Protein AF-A0A4C1SJ20-F1 (afdb_monomer_lite)

Sequence (262 aa):
MTSTSHIHCRLCAELKPSEKLLDLVNDANKCIDILEKLSYLNAIYVDLTDDTIPKTICFVCCEQLEKAYDFLYKVQKAQTVLKNIFNKEDLKSDSSCDERDSRISPEPENITSEKSTPLNVKNLNNDSNIGFSQLDIKNEPKEENEIVPNSETLNLPSKNVSQNLDVHEILNASIFENSIEGDSENIVWYGKELTNDKNLWKDYTWLCSHCKMEFGDLYVLRSHTKEVHKKCCAFACADCFVKQDSFKDFIDHVRKHRKILR

Organism: Eumeta variegata (NCBI:txid151549)

pLDDT: mean 73.44, std 24.6, range [33.59, 98.62]

InterPro domains:
  IPR012934 Zinc finger, AD-type [PF07776] (8-81)
  IPR012934 Zinc finger, AD-type [PS51915] (7-85)
  IPR012934 Zinc finger, AD-type [SM00868] (8-85)
  IPR013087 Zinc finger C2H2-type [PS00028] (208-229)
  IPR013087 Zinc finger C2H2-type [SM00355] (206-229)
  IPR013087 Zinc finger C2H2-type [SM00355] (235-257)

Structure (mmCIF, N/CA/C/O backbone):
data_AF-A0A4C1SJ20-F1
#
_entry.id   AF-A0A4C1SJ20-F1
#
loop_
_atom_site.group_PDB
_atom_site.id
_atom_site.type_symbol
_atom_site.label_atom_id
_atom_site.label_alt_id
_atom_site.label_comp_id
_atom_site.label_asym_id
_atom_site.label_entity_id
_atom_site.label_seq_id
_atom_site.pdbx_PDB_ins_code
_atom_site.Cartn_x
_atom_site.Cartn_y
_atom_site.Cartn_z
_atom_site.occupancy
_atom_site.B_iso_or_equiv
_atom_site.auth_seq_id
_atom_site.auth_comp_id
_atom_site.auth_asym_id
_atom_site.auth_atom_id
_atom_site.pdbx_PDB_model_num
ATOM 1 N N . MET A 1 1 ? -20.422 -17.743 34.824 1.00 45.19 1 MET A N 1
ATOM 2 C CA . MET A 1 1 ? -20.767 -17.272 33.468 1.00 45.19 1 MET A CA 1
ATOM 3 C C . MET A 1 1 ? -19.688 -16.292 33.053 1.00 45.19 1 MET A C 1
ATOM 5 O O . MET A 1 1 ? -19.655 -15.190 33.578 1.00 45.19 1 MET A O 1
ATOM 9 N N . THR A 1 2 ? -18.727 -16.731 32.246 1.00 54.69 2 THR A N 1
ATOM 10 C CA . THR A 1 2 ? -17.674 -15.863 31.711 1.00 54.69 2 THR A CA 1
ATOM 11 C C . THR A 1 2 ? -18.246 -15.127 30.507 1.00 54.69 2 THR A C 1
ATOM 13 O O . THR A 1 2 ? -18.497 -15.721 29.463 1.00 54.69 2 THR A O 1
ATOM 16 N N . SER A 1 3 ? -18.529 -13.839 30.670 1.00 66.44 3 SER A N 1
ATOM 17 C CA . SER A 1 3 ? -18.960 -12.974 29.575 1.00 66.44 3 SER A CA 1
ATOM 18 C C . SER A 1 3 ? -17.786 -12.801 28.610 1.00 66.44 3 SER A C 1
ATOM 20 O O . SER A 1 3 ? -16.883 -12.010 28.866 1.00 66.44 3 SER A O 1
ATOM 22 N N . THR A 1 4 ? -17.745 -13.574 27.526 1.00 78.94 4 THR A N 1
ATOM 23 C CA . THR A 1 4 ? -16.731 -13.409 26.477 1.00 78.94 4 THR A CA 1
ATOM 24 C C . THR A 1 4 ? -16.940 -12.062 25.795 1.00 78.94 4 THR A C 1
ATOM 26 O O . THR A 1 4 ? -17.938 -11.868 25.094 1.00 78.94 4 THR A O 1
ATOM 29 N N . SER A 1 5 ? -16.014 -11.130 26.015 1.00 90.12 5 SER A N 1
ATOM 30 C CA . SER A 1 5 ? -16.011 -9.839 25.331 1.00 90.12 5 SER A CA 1
ATOM 31 C C . SER A 1 5 ? -15.763 -10.062 23.839 1.00 90.12 5 SER A C 1
ATOM 33 O O . SER A 1 5 ? -14.797 -10.726 23.453 1.00 90.12 5 SER A O 1
ATOM 35 N N . HIS A 1 6 ? -16.668 -9.555 23.006 1.00 93.69 6 HIS A N 1
ATOM 36 C CA . HIS A 1 6 ? -16.540 -9.604 21.555 1.00 93.69 6 HIS A CA 1
ATOM 37 C C . HIS A 1 6 ? -16.101 -8.235 21.049 1.00 93.69 6 HIS A C 1
ATOM 39 O O . HIS A 1 6 ? -16.668 -7.215 21.435 1.00 93.69 6 HIS A O 1
ATOM 45 N N . ILE A 1 7 ? -15.088 -8.223 20.188 1.00 95.75 7 ILE A N 1
ATOM 46 C CA . ILE A 1 7 ? -14.495 -7.013 19.613 1.00 95.75 7 ILE A CA 1
ATOM 47 C C . ILE A 1 7 ? -14.442 -7.194 18.090 1.00 95.75 7 ILE A C 1
ATOM 49 O O . ILE A 1 7 ? -14.393 -8.317 17.583 1.00 95.75 7 ILE A O 1
ATOM 53 N N . HIS A 1 8 ? -14.516 -6.097 17.342 1.00 97.00 8 HIS A N 1
ATOM 54 C CA . HIS A 1 8 ? -14.428 -6.129 15.884 1.00 97.00 8 HIS A CA 1
ATOM 55 C C . HIS A 1 8 ? -12.978 -6.271 15.404 1.00 97.00 8 HIS A C 1
ATOM 57 O O . HIS A 1 8 ? -12.077 -5.583 15.880 1.00 97.00 8 HIS A O 1
ATOM 63 N N . CYS A 1 9 ? -12.762 -7.114 14.396 1.00 97.75 9 CYS A N 1
ATOM 64 C CA . CYS A 1 9 ? -11.506 -7.156 13.652 1.00 97.75 9 CYS A CA 1
ATOM 65 C C . CYS A 1 9 ? -11.368 -5.922 12.745 1.00 97.75 9 CYS A C 1
ATOM 67 O O . CYS A 1 9 ? -12.274 -5.622 11.970 1.00 97.75 9 CYS A O 1
ATOM 69 N N . ARG A 1 10 ? -10.205 -5.263 12.761 1.00 96.56 10 ARG A N 1
ATOM 70 C CA . ARG A 1 10 ? -9.871 -4.119 11.898 1.00 96.56 10 ARG A CA 1
ATOM 71 C C . ARG A 1 10 ? -10.004 -4.435 10.407 1.00 96.56 10 ARG A C 1
ATOM 73 O O . ARG A 1 10 ? -10.449 -3.583 9.651 1.00 96.56 10 ARG A O 1
ATOM 80 N N . LEU A 1 11 ? -9.580 -5.631 9.991 1.00 96.94 11 LEU A N 1
ATOM 81 C CA . LEU A 1 11 ? -9.415 -5.966 8.573 1.00 96.94 11 LEU A CA 1
ATOM 82 C C . LEU A 1 11 ? -10.697 -6.493 7.917 1.00 96.94 11 LEU A C 1
ATOM 84 O O . LEU A 1 11 ? -10.947 -6.179 6.760 1.00 96.94 11 LEU A O 1
ATOM 88 N N . CYS A 1 12 ? -11.513 -7.269 8.638 1.00 97.69 12 CYS A N 1
ATOM 89 C CA . CYS A 1 12 ? -12.756 -7.832 8.092 1.00 97.69 12 CYS A CA 1
ATOM 90 C C . CYS A 1 12 ? -14.040 -7.257 8.703 1.00 97.69 12 CYS A C 1
ATOM 92 O O . CYS A 1 12 ? -15.125 -7.654 8.298 1.00 97.69 12 CYS A O 1
ATOM 94 N N . ALA A 1 13 ? -13.938 -6.366 9.696 1.00 97.25 13 ALA A N 1
ATOM 95 C CA . ALA A 1 13 ? -15.064 -5.790 10.436 1.00 97.25 13 ALA A CA 1
ATOM 96 C C . ALA A 1 13 ? -15.981 -6.803 11.160 1.00 97.25 13 ALA A C 1
ATOM 98 O O . ALA A 1 13 ? -16.989 -6.412 11.745 1.00 97.25 13 ALA A O 1
ATOM 99 N N . GLU A 1 14 ? -15.638 -8.092 11.204 1.00 98.00 14 GLU A N 1
ATOM 100 C CA . GLU A 1 14 ? -16.430 -9.105 11.909 1.00 98.00 14 GLU A CA 1
ATOM 101 C C . GLU A 1 14 ? -16.182 -9.081 13.426 1.00 98.00 14 GLU A C 1
ATOM 103 O O . GLU A 1 14 ? -15.044 -8.921 13.877 1.00 98.00 14 GLU A O 1
ATOM 108 N N . LEU A 1 15 ? -17.242 -9.309 14.213 1.00 97.00 15 LEU A N 1
ATOM 109 C CA . LEU A 1 15 ? -17.145 -9.543 15.658 1.00 97.00 15 LEU A CA 1
ATOM 110 C C . LEU A 1 15 ? -16.484 -10.892 15.934 1.00 97.00 15 LEU A C 1
ATOM 112 O O . LEU A 1 15 ? -16.907 -11.928 15.414 1.00 97.00 15 LEU A O 1
ATOM 116 N N . LYS A 1 16 ? -15.467 -10.889 16.793 1.00 97.12 16 LYS A N 1
ATOM 117 C CA . LYS A 1 16 ? -14.756 -12.091 17.233 1.00 97.12 16 LYS A CA 1
ATOM 118 C C . LYS A 1 16 ? -14.563 -12.058 18.751 1.00 97.12 16 LYS A C 1
ATOM 120 O O . LYS A 1 16 ? -14.483 -10.974 19.3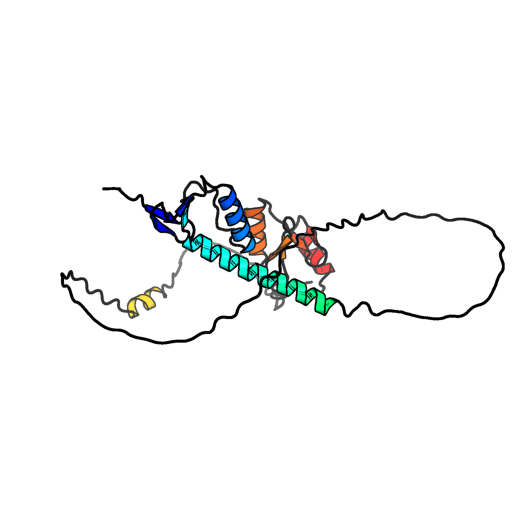30 1.00 97.12 16 LYS A O 1
ATOM 125 N N . PRO A 1 17 ? -14.477 -13.225 19.411 1.00 96.12 17 PRO A N 1
ATOM 126 C CA . PRO A 1 17 ? -14.077 -13.274 20.811 1.00 96.12 17 PRO A CA 1
ATOM 127 C C . PRO A 1 17 ? -12.645 -12.745 20.953 1.00 96.12 17 PRO A C 1
ATOM 129 O O . PRO A 1 17 ? -11.802 -13.026 20.097 1.00 96.12 17 PRO A O 1
ATOM 132 N N . SER A 1 18 ? -12.367 -12.013 22.034 1.00 94.19 18 SER A N 1
ATOM 133 C CA . SER A 1 18 ? -11.052 -11.405 22.301 1.00 94.19 18 SER A CA 1
ATOM 134 C C . SER A 1 18 ? -9.885 -12.396 22.227 1.00 94.19 18 SER A C 1
ATOM 136 O O . SER A 1 18 ? -8.807 -12.034 21.783 1.00 94.19 18 SER A O 1
ATOM 138 N N . GLU A 1 19 ? -10.106 -13.665 22.576 1.00 95.00 19 GLU A N 1
ATOM 139 C CA . GLU A 1 19 ? -9.100 -14.738 22.507 1.00 95.00 19 GLU A CA 1
ATOM 140 C C . GLU A 1 19 ? -8.658 -15.094 21.078 1.00 95.00 19 GLU A C 1
ATOM 142 O O . GLU A 1 19 ? -7.598 -15.680 20.891 1.00 95.00 19 GLU A O 1
ATOM 147 N N . LYS A 1 20 ? -9.471 -14.770 20.062 1.00 96.69 20 LYS A N 1
ATOM 148 C CA . LYS A 1 20 ? -9.169 -15.005 18.636 1.00 96.69 20 LYS A CA 1
ATOM 149 C C . LYS A 1 20 ? -8.682 -13.743 17.920 1.00 96.69 20 LYS A C 1
ATOM 151 O O . LYS A 1 20 ? -8.608 -13.719 16.685 1.00 96.69 20 LYS A O 1
ATOM 156 N N . LEU A 1 21 ? -8.422 -12.687 18.682 1.00 96.50 21 LEU A N 1
ATOM 157 C CA . LEU A 1 21 ? -7.956 -11.401 18.204 1.00 96.50 21 LEU A CA 1
ATOM 158 C C . LEU A 1 21 ? -6.543 -11.158 18.727 1.00 96.50 21 LEU A C 1
ATOM 160 O O . LEU A 1 21 ? -6.238 -11.365 19.896 1.00 96.50 21 LEU A O 1
ATOM 164 N N . LEU A 1 22 ? -5.690 -10.689 17.834 1.00 96.25 22 LEU A N 1
ATOM 165 C CA . LEU A 1 22 ? -4.408 -10.103 18.152 1.00 96.25 22 LEU A CA 1
ATOM 166 C C . LEU A 1 22 ? -4.626 -8.639 18.528 1.00 96.25 22 LEU A C 1
ATOM 168 O O . LEU A 1 22 ? -5.201 -7.879 17.745 1.00 96.25 22 LEU A O 1
ATOM 172 N N . ASP A 1 23 ? -4.155 -8.256 19.708 1.00 95.44 23 ASP A N 1
ATOM 173 C CA . ASP A 1 23 ? -4.154 -6.872 20.169 1.00 95.44 23 ASP A CA 1
ATOM 174 C C . ASP A 1 23 ? -2.849 -6.179 19.762 1.00 95.44 23 ASP A C 1
ATOM 176 O O . ASP A 1 23 ? -1.768 -6.507 20.254 1.00 95.44 23 ASP A O 1
ATOM 180 N N . LEU A 1 24 ? -2.959 -5.209 18.855 1.00 93.81 24 LEU A N 1
ATOM 181 C CA . LEU A 1 24 ? -1.812 -4.493 18.301 1.00 93.81 24 LEU A CA 1
ATOM 182 C C . LEU A 1 24 ? -1.222 -3.461 19.265 1.00 93.81 24 LEU A C 1
ATOM 184 O O . LEU A 1 24 ? -0.100 -3.008 19.051 1.00 93.81 24 LEU A O 1
ATOM 188 N N . VAL A 1 25 ? -1.961 -3.068 20.306 1.00 91.69 25 VAL A N 1
ATOM 189 C CA . VAL A 1 25 ? -1.457 -2.147 21.335 1.00 91.69 25 VAL A CA 1
ATOM 190 C C . VAL A 1 25 ? -0.471 -2.874 22.244 1.00 91.69 25 VAL A C 1
ATOM 192 O O . VAL A 1 25 ? 0.550 -2.310 22.632 1.00 91.69 25 VAL A O 1
ATOM 195 N N . ASN A 1 26 ? -0.767 -4.136 22.552 1.00 93.12 26 ASN A N 1
ATOM 196 C CA . ASN A 1 26 ? 0.052 -4.964 23.430 1.00 93.12 26 ASN A CA 1
ATOM 197 C C . ASN A 1 26 ? 1.237 -5.623 22.703 1.00 93.12 26 ASN A C 1
ATOM 199 O O . ASN A 1 26 ? 2.253 -5.899 23.338 1.00 93.12 26 ASN A O 1
ATOM 203 N N . ASP A 1 27 ? 1.141 -5.840 21.387 1.00 93.31 27 ASP A N 1
ATOM 204 C CA . ASP A 1 27 ? 2.215 -6.420 20.574 1.00 93.31 27 ASP A CA 1
ATOM 205 C C . ASP A 1 27 ? 2.690 -5.454 19.476 1.00 93.31 27 ASP A C 1
ATOM 207 O O . ASP A 1 27 ? 2.313 -5.538 18.303 1.00 93.31 27 ASP A O 1
ATOM 211 N N . ALA A 1 28 ? 3.558 -4.518 19.872 1.00 91.00 28 ALA A N 1
ATOM 212 C CA . ALA A 1 28 ? 4.125 -3.519 18.968 1.00 91.00 28 ALA A CA 1
ATOM 213 C C . ALA A 1 28 ? 4.944 -4.143 17.822 1.00 91.00 28 ALA A C 1
ATOM 215 O O . ALA A 1 28 ? 4.917 -3.632 16.703 1.00 91.00 28 ALA A O 1
ATOM 216 N N . ASN A 1 29 ? 5.633 -5.263 18.069 1.00 93.38 29 ASN A N 1
ATOM 217 C CA . ASN A 1 29 ? 6.426 -5.947 17.044 1.00 93.38 29 ASN A CA 1
ATOM 218 C C . ASN A 1 29 ? 5.520 -6.527 15.957 1.00 93.38 29 ASN A C 1
ATOM 220 O O . ASN A 1 29 ? 5.790 -6.355 14.769 1.00 93.38 29 ASN A O 1
ATOM 224 N N . LYS A 1 30 ? 4.412 -7.165 16.351 1.00 94.38 30 LYS A N 1
ATOM 225 C CA . LYS A 1 30 ? 3.409 -7.635 15.392 1.00 94.38 30 LYS A CA 1
ATOM 226 C C . LYS A 1 30 ? 2.709 -6.496 14.669 1.00 94.38 30 LYS A C 1
ATOM 228 O O . LYS A 1 30 ? 2.407 -6.645 13.490 1.00 94.38 30 LYS A O 1
ATOM 233 N N . CYS A 1 31 ? 2.467 -5.371 15.335 1.00 94.19 31 CYS A N 1
ATOM 234 C CA . CYS A 1 31 ? 1.912 -4.187 14.684 1.00 94.19 31 CYS A CA 1
ATOM 235 C C . CYS A 1 31 ? 2.822 -3.689 13.549 1.00 94.19 31 CYS A C 1
ATOM 237 O O . CYS A 1 31 ? 2.346 -3.485 12.433 1.00 94.19 31 CYS A O 1
ATOM 239 N N . ILE A 1 32 ? 4.132 -3.576 13.801 1.00 92.81 32 ILE A N 1
ATOM 240 C CA . ILE A 1 32 ? 5.121 -3.177 12.787 1.00 92.81 32 ILE A CA 1
ATOM 241 C C . ILE A 1 32 ? 5.164 -4.189 11.633 1.00 92.81 32 ILE A C 1
ATOM 243 O O . ILE A 1 32 ? 5.039 -3.786 10.481 1.00 92.81 32 ILE A O 1
ATOM 247 N N . ASP A 1 33 ? 5.249 -5.489 11.929 1.00 95.69 33 ASP A N 1
ATOM 248 C CA . ASP A 1 33 ? 5.255 -6.566 10.922 1.00 95.69 33 ASP A CA 1
ATOM 249 C C . ASP A 1 33 ? 4.011 -6.519 10.012 1.00 95.69 33 ASP A C 1
ATOM 251 O O . ASP A 1 33 ? 4.098 -6.613 8.787 1.00 95.69 33 ASP A O 1
ATOM 255 N N . ILE A 1 34 ? 2.832 -6.295 10.598 1.00 96.56 34 ILE A N 1
ATOM 256 C CA . ILE A 1 34 ? 1.577 -6.157 9.851 1.00 96.56 34 ILE A CA 1
ATOM 257 C C . ILE A 1 34 ? 1.587 -4.899 8.975 1.00 96.56 34 ILE A C 1
ATOM 259 O O . ILE A 1 34 ? 1.160 -4.967 7.822 1.00 96.56 34 ILE A O 1
ATOM 263 N N . LEU A 1 35 ? 2.083 -3.764 9.478 1.00 94.00 35 LEU A N 1
ATOM 264 C CA . LEU A 1 35 ? 2.192 -2.525 8.700 1.00 94.00 35 LEU A CA 1
ATOM 265 C C . LEU A 1 35 ? 3.156 -2.667 7.519 1.00 94.00 35 LEU A C 1
ATOM 267 O O . LEU A 1 35 ? 2.837 -2.218 6.418 1.00 94.00 35 LEU A O 1
ATOM 271 N N . GLU A 1 36 ? 4.305 -3.312 7.719 1.00 94.38 36 GLU A N 1
ATOM 272 C CA . GLU A 1 36 ? 5.269 -3.586 6.650 1.00 94.38 36 GLU A CA 1
ATOM 273 C C . GLU A 1 36 ? 4.651 -4.466 5.560 1.00 94.38 36 GLU A C 1
ATOM 275 O O . GLU A 1 36 ? 4.754 -4.142 4.374 1.00 94.38 36 GLU A O 1
ATOM 280 N N . LYS A 1 37 ? 3.923 -5.521 5.947 1.00 97.31 37 LYS A N 1
ATOM 281 C CA . LYS A 1 37 ? 3.210 -6.402 5.009 1.00 97.31 37 LYS A CA 1
ATOM 282 C C . LYS A 1 37 ? 2.105 -5.673 4.255 1.00 97.31 37 LYS A C 1
ATOM 284 O O . LYS A 1 37 ? 2.019 -5.799 3.037 1.00 97.31 37 LYS A O 1
ATOM 289 N N . LEU A 1 38 ? 1.285 -4.874 4.939 1.00 96.19 38 LEU A N 1
ATOM 290 C CA . LEU A 1 38 ? 0.246 -4.063 4.297 1.00 96.19 38 LEU A CA 1
ATOM 291 C C . LEU A 1 38 ? 0.849 -3.060 3.306 1.00 96.19 38 LEU A C 1
ATOM 293 O O . LEU A 1 38 ? 0.348 -2.926 2.191 1.00 96.19 38 LEU A O 1
ATOM 297 N N . SER A 1 39 ? 1.953 -2.407 3.675 1.00 93.81 39 SER A N 1
ATOM 298 C CA . SER A 1 39 ? 2.693 -1.498 2.796 1.00 93.81 39 SER A CA 1
ATOM 299 C C . SER A 1 39 ? 3.244 -2.223 1.564 1.00 93.81 39 SER A C 1
ATOM 301 O O . SER A 1 39 ? 3.061 -1.759 0.439 1.00 93.81 39 SER A O 1
ATOM 303 N N . TYR A 1 40 ? 3.829 -3.410 1.750 1.00 93.56 40 TYR A N 1
ATOM 304 C CA . TYR A 1 40 ? 4.332 -4.246 0.657 1.00 93.56 40 TYR A CA 1
ATOM 305 C C . TYR A 1 40 ? 3.223 -4.674 -0.319 1.00 93.56 40 TYR A C 1
ATOM 307 O O . TYR A 1 40 ? 3.438 -4.707 -1.529 1.00 93.56 40 TYR A O 1
ATOM 315 N N . LEU A 1 41 ? 2.016 -4.940 0.190 1.00 95.25 41 LEU A N 1
ATOM 316 C CA . LEU A 1 41 ? 0.822 -5.238 -0.610 1.00 95.25 41 LEU A CA 1
ATOM 317 C C . LEU A 1 41 ? 0.135 -3.985 -1.192 1.00 95.25 41 LEU A C 1
ATOM 319 O O . LEU A 1 41 ? -0.924 -4.102 -1.805 1.00 95.25 41 LEU A O 1
ATOM 323 N N . ASN A 1 42 ? 0.709 -2.791 -1.003 1.00 92.44 42 ASN A N 1
ATOM 324 C CA . ASN A 1 42 ? 0.142 -1.501 -1.405 1.00 92.44 42 ASN A CA 1
ATOM 325 C C . ASN A 1 42 ? -1.239 -1.191 -0.776 1.00 92.44 42 ASN A C 1
ATOM 327 O O . ASN A 1 42 ? -2.045 -0.445 -1.331 1.00 92.44 42 ASN A O 1
ATOM 331 N N . ALA A 1 43 ? -1.517 -1.732 0.412 1.00 93.88 43 ALA A N 1
ATOM 332 C CA . ALA A 1 43 ? -2.739 -1.496 1.183 1.00 93.88 43 ALA A CA 1
ATOM 333 C C . ALA A 1 43 ? -2.619 -0.249 2.086 1.00 93.88 43 ALA A C 1
ATOM 335 O O . ALA A 1 43 ? -2.950 -0.275 3.270 1.00 93.88 43 ALA A O 1
ATOM 336 N N . ILE A 1 44 ? -2.144 0.865 1.520 1.00 85.81 44 ILE A N 1
ATOM 337 C CA . ILE A 1 44 ? -1.805 2.103 2.252 1.00 85.81 44 ILE A CA 1
ATOM 338 C C . ILE A 1 44 ? -3.006 2.835 2.873 1.00 85.81 44 ILE A C 1
ATOM 340 O O . ILE A 1 44 ? -2.824 3.754 3.663 1.00 85.81 44 ILE A O 1
ATOM 344 N N . TYR A 1 45 ? -4.231 2.443 2.521 1.00 88.12 45 TYR A N 1
ATOM 345 C CA . TYR A 1 45 ? -5.461 3.002 3.089 1.00 88.12 45 TYR A CA 1
ATOM 346 C C . TYR A 1 45 ? -5.782 2.446 4.488 1.00 88.12 45 TYR A C 1
ATOM 348 O O . TYR A 1 45 ? -6.692 2.942 5.153 1.00 88.12 45 TYR A O 1
ATOM 356 N N . VAL A 1 46 ? -5.072 1.406 4.940 1.00 91.88 46 VAL A N 1
ATOM 357 C CA . VAL A 1 46 ? -5.248 0.826 6.275 1.00 91.88 46 VAL A CA 1
ATOM 358 C C . VAL A 1 46 ? -4.383 1.585 7.279 1.00 91.88 46 VAL A C 1
ATOM 360 O O . VAL A 1 46 ? -3.208 1.279 7.466 1.00 91.88 46 VAL A O 1
ATOM 363 N N . ASP A 1 47 ? -4.981 2.566 7.952 1.00 88.12 47 ASP A N 1
ATOM 364 C CA . ASP A 1 47 ? -4.334 3.294 9.045 1.00 88.12 47 ASP A CA 1
ATOM 365 C C . ASP A 1 47 ? -4.557 2.575 10.389 1.00 88.12 47 ASP A C 1
ATOM 367 O O . ASP A 1 47 ? -5.694 2.425 10.845 1.00 88.12 47 ASP A O 1
ATOM 371 N N . LEU A 1 48 ? -3.485 2.089 11.023 1.00 88.94 48 LEU A N 1
ATOM 372 C CA . LEU A 1 48 ? -3.537 1.471 12.360 1.00 88.94 48 LEU A CA 1
ATOM 373 C C . LEU A 1 48 ? -3.282 2.477 13.496 1.00 88.94 48 LEU A C 1
ATOM 375 O O . LEU A 1 48 ? -3.349 2.106 14.669 1.00 88.94 48 LEU A O 1
ATOM 379 N N . THR A 1 49 ? -2.990 3.738 13.166 1.00 86.50 49 THR A N 1
ATOM 380 C CA . THR A 1 49 ? -2.791 4.817 14.143 1.00 86.50 49 THR A CA 1
ATOM 381 C C . THR A 1 49 ? -4.098 5.485 14.561 1.00 86.50 49 THR A C 1
ATOM 383 O O . THR A 1 49 ? -4.140 6.107 15.618 1.00 86.50 49 THR A O 1
ATOM 386 N N . 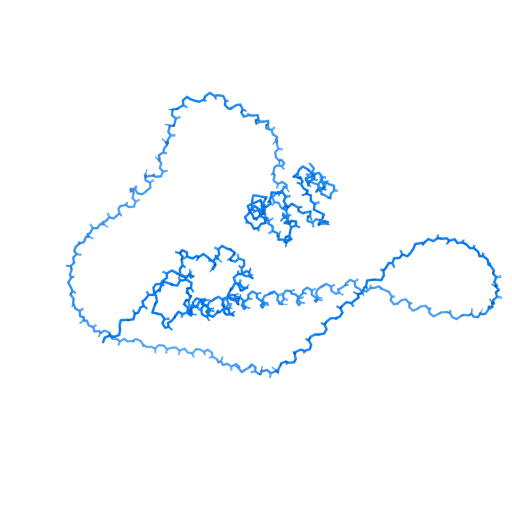ASP A 1 50 ? -5.165 5.302 13.783 1.00 88.38 50 ASP A N 1
ATOM 387 C CA . ASP A 1 50 ? -6.485 5.858 14.067 1.00 88.38 50 ASP A CA 1
ATOM 388 C C . ASP A 1 50 ? -7.110 5.236 15.332 1.00 88.38 50 ASP A C 1
ATOM 390 O O . ASP A 1 50 ? -7.401 4.039 15.394 1.00 88.38 50 ASP A O 1
ATOM 394 N N . ASP A 1 51 ? -7.322 6.075 16.349 1.00 88.94 51 ASP A N 1
ATOM 395 C CA . ASP A 1 51 ? -7.919 5.706 17.636 1.00 88.94 51 ASP A CA 1
ATOM 396 C C . ASP A 1 51 ? -9.449 5.536 17.578 1.00 88.94 51 ASP A C 1
ATOM 398 O O . ASP A 1 51 ? -10.052 5.049 18.536 1.00 88.94 51 ASP A O 1
ATOM 402 N N . THR A 1 52 ? -10.102 5.921 16.475 1.00 92.00 52 THR A N 1
ATOM 403 C CA . THR A 1 52 ? -11.570 5.857 16.332 1.00 92.00 52 THR A CA 1
ATOM 404 C C . THR A 1 52 ? -12.097 4.457 16.012 1.00 92.00 52 THR A C 1
ATOM 406 O O . THR A 1 52 ? -13.304 4.212 16.066 1.00 92.00 52 THR A O 1
ATOM 409 N N . ILE A 1 53 ? -11.203 3.522 15.698 1.00 92.62 53 ILE A N 1
ATOM 410 C CA . ILE A 1 53 ? -11.507 2.192 15.171 1.00 92.62 53 ILE A CA 1
ATOM 411 C C . ILE A 1 53 ? -10.663 1.109 15.857 1.00 92.62 53 ILE A C 1
ATOM 413 O O . ILE A 1 53 ? -9.610 1.399 16.423 1.00 92.62 53 ILE A O 1
ATOM 417 N N . PRO A 1 54 ? -11.118 -0.159 15.856 1.00 94.75 54 PRO A N 1
ATOM 418 C CA . PRO A 1 54 ? -10.507 -1.199 16.679 1.00 94.75 54 PRO A CA 1
ATOM 419 C C . PRO A 1 54 ? -9.044 -1.464 16.320 1.00 94.75 54 PRO A C 1
ATOM 421 O O . PRO A 1 54 ? -8.737 -1.771 15.170 1.00 94.75 54 PRO A O 1
ATOM 424 N N . LYS A 1 55 ? -8.156 -1.483 17.319 1.00 95.44 55 LYS A N 1
ATOM 425 C CA . LYS A 1 55 ? -6.733 -1.851 17.170 1.00 95.44 55 LYS A CA 1
ATOM 426 C C . LYS A 1 55 ? -6.481 -3.354 17.309 1.00 95.44 55 LYS A C 1
ATOM 428 O O . LYS A 1 55 ? -5.447 -3.787 17.808 1.00 95.44 55 LYS A O 1
ATOM 433 N N . THR A 1 56 ? -7.447 -4.158 16.880 1.00 96.62 56 THR A N 1
ATOM 434 C CA . THR A 1 56 ? -7.388 -5.617 16.994 1.00 96.62 56 THR A CA 1
ATOM 435 C C . THR A 1 56 ? -7.599 -6.278 15.643 1.00 96.62 56 THR A C 1
ATOM 437 O O . THR A 1 56 ? -8.445 -5.834 14.866 1.00 96.62 56 THR A O 1
ATOM 440 N N . ILE A 1 57 ? -6.872 -7.356 15.358 1.00 97.62 57 ILE A N 1
ATOM 441 C CA . ILE A 1 57 ? -6.972 -8.110 14.099 1.00 97.62 57 ILE A CA 1
ATOM 442 C C . ILE A 1 57 ? -7.196 -9.584 14.416 1.00 97.62 57 ILE A C 1
ATOM 444 O O . ILE A 1 57 ? -6.530 -10.141 15.277 1.00 97.62 57 ILE A O 1
ATOM 448 N N . CYS A 1 58 ? -8.127 -10.251 13.737 1.00 98.31 58 CYS A N 1
ATOM 449 C CA . CYS A 1 58 ? -8.353 -11.676 13.972 1.00 98.31 58 CYS A CA 1
ATOM 450 C C . CYS A 1 58 ? -7.258 -12.535 13.342 1.00 98.31 58 CYS A C 1
ATOM 452 O O . CYS A 1 58 ? -6.727 -12.201 12.283 1.00 98.31 58 CYS A O 1
ATOM 454 N N . PHE A 1 59 ? -6.962 -13.681 13.961 1.00 97.75 59 PHE A N 1
ATOM 455 C CA . PHE A 1 59 ? -5.893 -14.566 13.483 1.00 97.75 59 PHE A CA 1
ATOM 456 C C . PHE A 1 59 ? -6.097 -15.043 12.043 1.00 97.75 59 PHE A C 1
ATOM 458 O O . PHE A 1 59 ? -5.124 -15.180 11.310 1.00 97.75 59 PHE A O 1
ATOM 465 N N . VAL A 1 60 ? -7.352 -15.198 11.609 1.00 98.38 60 VAL A N 1
ATOM 466 C CA . VAL A 1 60 ? -7.680 -15.533 10.216 1.00 98.38 60 VAL A CA 1
ATOM 467 C C . VAL A 1 60 ? -7.202 -14.436 9.262 1.00 98.38 60 VAL A C 1
ATOM 469 O O . VAL A 1 60 ? -6.566 -14.732 8.259 1.00 98.38 60 VAL A O 1
ATOM 472 N N . CYS A 1 61 ? -7.455 -13.160 9.573 1.00 98.38 61 CYS A N 1
ATOM 473 C CA . CYS A 1 61 ? -6.983 -12.062 8.728 1.00 98.38 61 CYS A CA 1
ATOM 474 C C . CYS A 1 61 ? -5.453 -11.951 8.739 1.00 98.38 61 CYS A C 1
ATOM 476 O O . CYS A 1 61 ? -4.873 -11.691 7.689 1.00 98.38 61 CYS A O 1
ATOM 478 N N . CYS A 1 62 ? -4.799 -12.195 9.881 1.00 97.69 62 CYS A N 1
ATOM 479 C CA . CYS A 1 62 ? -3.335 -12.245 9.949 1.00 97.69 62 CYS A CA 1
ATOM 480 C C . CYS A 1 62 ? -2.760 -13.349 9.048 1.00 97.69 62 CYS A C 1
ATOM 482 O O . CYS A 1 62 ? -1.821 -13.103 8.301 1.00 97.69 62 CYS A O 1
ATOM 484 N N . GLU A 1 63 ? -3.338 -14.550 9.078 1.00 98.31 63 GLU A N 1
ATOM 485 C CA . GLU A 1 63 ? -2.891 -15.672 8.248 1.00 98.31 63 GLU A CA 1
ATOM 486 C C . GLU A 1 63 ? -3.073 -15.387 6.749 1.00 98.31 63 GLU A C 1
ATOM 488 O O . GLU A 1 63 ? -2.197 -15.682 5.937 1.00 98.31 63 GLU A O 1
ATOM 493 N N . GLN A 1 64 ? -4.198 -14.780 6.369 1.00 98.56 64 GLN A N 1
ATOM 494 C CA . GLN A 1 64 ? -4.457 -14.424 4.973 1.00 98.56 64 GLN A CA 1
ATOM 495 C C . GLN A 1 64 ? -3.527 -13.304 4.489 1.00 98.56 64 GLN A C 1
ATOM 497 O O . GLN A 1 64 ? -3.058 -13.359 3.351 1.00 98.56 64 GLN A O 1
ATOM 502 N N . LEU A 1 65 ? -3.215 -12.331 5.352 1.00 98.19 65 LEU A N 1
ATOM 503 C CA . LEU A 1 65 ? -2.217 -11.298 5.075 1.00 98.19 65 LEU A CA 1
ATOM 504 C C . LEU A 1 65 ? -0.832 -11.918 4.840 1.00 98.19 65 LEU A C 1
ATOM 506 O O . LEU A 1 65 ? -0.174 -11.572 3.860 1.00 98.19 65 LEU A O 1
ATOM 510 N N . GLU A 1 66 ? -0.427 -12.871 5.685 1.00 98.25 66 GLU A N 1
ATOM 511 C CA . GLU A 1 66 ? 0.833 -13.605 5.532 1.00 98.25 66 GLU A CA 1
ATOM 512 C C . GLU A 1 66 ? 0.904 -14.310 4.179 1.00 98.25 66 GLU A C 1
ATOM 514 O O . GLU A 1 66 ? 1.853 -14.118 3.427 1.00 98.25 66 GLU A O 1
ATOM 519 N N . LYS A 1 67 ? -0.132 -15.082 3.828 1.00 98.56 67 LYS A N 1
ATOM 520 C CA . LYS A 1 67 ? -0.187 -15.827 2.562 1.00 98.56 67 LYS A CA 1
ATOM 521 C C . LYS A 1 67 ? -0.104 -14.906 1.346 1.00 98.56 67 LYS A C 1
ATOM 523 O O . LYS A 1 67 ? 0.578 -15.240 0.376 1.00 98.56 67 LYS A O 1
ATOM 528 N N . ALA A 1 68 ? -0.789 -13.763 1.388 1.00 98.44 68 ALA A N 1
ATOM 529 C CA . ALA A 1 68 ? -0.747 -12.774 0.316 1.00 98.44 68 ALA A CA 1
ATOM 530 C C . ALA A 1 68 ? 0.657 -12.168 0.160 1.00 98.44 68 ALA A C 1
ATOM 532 O O . ALA A 1 68 ? 1.170 -12.080 -0.959 1.00 98.44 68 ALA A O 1
ATOM 533 N N . TYR A 1 69 ? 1.293 -11.803 1.276 1.00 98.06 69 TYR A N 1
ATOM 534 C CA . TYR A 1 69 ? 2.666 -11.303 1.299 1.00 98.06 69 TYR A CA 1
ATOM 535 C C . TYR A 1 69 ? 3.650 -12.335 0.730 1.00 98.06 69 TYR A C 1
ATOM 537 O O . TYR A 1 69 ? 4.398 -12.036 -0.201 1.00 98.06 69 TYR A O 1
ATOM 545 N N . ASP A 1 70 ? 3.585 -13.573 1.220 1.00 98.31 70 ASP A N 1
ATOM 546 C CA . ASP A 1 70 ? 4.444 -14.683 0.808 1.00 98.31 70 ASP A CA 1
ATOM 547 C C . ASP A 1 70 ? 4.376 -14.950 -0.696 1.00 98.31 70 ASP A C 1
ATOM 549 O O . ASP A 1 70 ? 5.392 -15.209 -1.350 1.00 98.31 70 ASP A O 1
ATOM 553 N N . PHE A 1 71 ? 3.164 -14.903 -1.251 1.00 98.62 71 PHE A N 1
ATOM 554 C CA . PHE A 1 71 ? 2.939 -15.076 -2.677 1.00 98.62 71 PHE A CA 1
ATOM 555 C C . PHE A 1 71 ? 3.647 -13.984 -3.485 1.00 98.62 71 PHE A C 1
ATOM 557 O O . PHE A 1 71 ? 4.460 -14.306 -4.357 1.00 98.62 71 PHE A O 1
ATOM 564 N N . LEU A 1 72 ? 3.394 -12.706 -3.180 1.00 97.38 72 LEU A N 1
ATOM 565 C CA . LEU A 1 72 ? 4.018 -11.598 -3.909 1.00 97.38 72 LEU A CA 1
ATOM 566 C C . LEU A 1 72 ? 5.540 -11.582 -3.740 1.00 97.38 72 LEU A C 1
ATOM 568 O O . LEU A 1 72 ? 6.252 -11.376 -4.723 1.00 97.38 72 LEU A O 1
ATOM 572 N N . TYR A 1 73 ? 6.048 -11.893 -2.547 1.00 96.31 73 TYR A N 1
ATOM 573 C CA . TYR A 1 73 ? 7.482 -12.011 -2.293 1.00 96.31 73 TYR A CA 1
ATOM 574 C C . TYR A 1 73 ? 8.139 -13.084 -3.173 1.00 96.31 73 TYR A C 1
ATOM 576 O O . TYR A 1 73 ? 9.164 -12.838 -3.820 1.00 96.31 73 TYR A O 1
ATOM 584 N N . LYS A 1 74 ? 7.529 -14.273 -3.269 1.00 98.19 74 LYS A N 1
ATOM 585 C CA . LYS A 1 74 ? 8.012 -15.363 -4.135 1.00 98.19 74 LYS A CA 1
ATOM 586 C C . LYS A 1 74 ? 7.976 -14.967 -5.612 1.00 98.19 74 LYS A C 1
ATOM 588 O O . LYS A 1 74 ? 8.944 -15.236 -6.325 1.00 98.19 74 LYS A O 1
ATOM 593 N N . VAL A 1 75 ? 6.917 -14.288 -6.061 1.00 98.25 75 VAL A N 1
ATOM 594 C CA . VAL A 1 75 ? 6.817 -13.756 -7.431 1.00 98.25 75 VAL A CA 1
ATOM 595 C C . VAL A 1 75 ? 7.928 -12.740 -7.699 1.00 98.25 75 VAL A C 1
ATOM 597 O O . VAL A 1 75 ? 8.641 -12.874 -8.692 1.00 98.25 75 VAL A O 1
ATOM 600 N N . GLN A 1 76 ? 8.145 -11.771 -6.806 1.00 96.06 76 GLN A N 1
ATOM 601 C CA . GLN A 1 76 ? 9.208 -10.773 -6.944 1.00 96.06 76 GLN A CA 1
ATOM 602 C C . GLN A 1 76 ? 10.588 -11.435 -7.037 1.00 96.06 76 GLN A C 1
ATOM 604 O O . GLN A 1 76 ? 11.376 -11.112 -7.928 1.00 96.06 76 GLN A O 1
ATOM 609 N N . LYS A 1 77 ? 10.873 -12.404 -6.160 1.00 97.12 77 LYS A N 1
ATOM 610 C CA . LYS A 1 77 ? 12.126 -13.167 -6.176 1.00 97.12 77 LYS A CA 1
ATOM 611 C C . LYS A 1 77 ? 12.312 -13.915 -7.498 1.00 97.12 77 LYS A C 1
ATOM 613 O O . LYS A 1 77 ? 13.396 -13.849 -8.076 1.00 97.12 77 LYS A O 1
ATOM 618 N N . ALA A 1 78 ? 11.268 -14.574 -8.001 1.00 98.06 78 ALA A N 1
ATOM 619 C CA . ALA A 1 78 ? 11.308 -15.258 -9.291 1.00 98.06 78 ALA A CA 1
ATOM 620 C C . ALA A 1 78 ? 11.598 -14.282 -10.443 1.00 98.06 78 ALA A C 1
ATOM 622 O O . ALA A 1 78 ? 12.459 -14.558 -11.273 1.00 98.06 78 ALA A O 1
ATOM 623 N N . GLN A 1 79 ? 10.962 -13.107 -10.457 1.00 97.50 79 GLN A N 1
ATOM 624 C CA . GLN A 1 79 ? 11.214 -12.076 -11.468 1.00 97.50 79 GLN A CA 1
ATOM 625 C C . GLN A 1 79 ? 12.657 -11.558 -11.430 1.00 97.50 79 GLN A C 1
ATOM 627 O O . GLN A 1 79 ? 13.266 -11.373 -12.481 1.00 97.50 79 GLN A O 1
ATOM 632 N N . THR A 1 80 ? 13.240 -11.368 -10.245 1.00 95.44 80 THR A N 1
ATOM 633 C CA . THR A 1 80 ? 14.657 -10.995 -10.105 1.00 95.44 80 THR A CA 1
ATOM 634 C C . THR A 1 80 ? 15.582 -12.067 -10.681 1.00 95.44 80 THR A C 1
ATOM 636 O O . THR A 1 80 ? 16.522 -11.745 -11.405 1.00 95.44 80 THR A O 1
ATOM 639 N N . VAL A 1 81 ? 15.303 -13.345 -10.409 1.00 96.75 81 VAL A N 1
ATOM 640 C CA . VAL A 1 81 ? 16.075 -14.465 -10.971 1.00 96.75 81 VAL A CA 1
ATOM 641 C C . VAL A 1 81 ? 15.967 -14.490 -12.496 1.00 96.75 81 VAL A C 1
ATOM 643 O O . VAL A 1 81 ? 16.991 -14.565 -13.169 1.00 96.75 81 VAL A O 1
ATOM 646 N N . LEU A 1 82 ? 14.757 -14.359 -13.046 1.00 96.00 82 LEU A N 1
ATOM 647 C CA . LEU A 1 82 ? 14.536 -14.334 -14.493 1.00 96.00 82 LEU A CA 1
ATOM 648 C C . LEU A 1 82 ? 15.273 -13.162 -15.153 1.00 96.00 82 LEU A C 1
ATOM 650 O O . LEU A 1 82 ? 16.017 -13.377 -16.105 1.00 96.00 82 LEU A O 1
ATOM 654 N N . LYS A 1 83 ? 15.167 -11.944 -14.605 1.00 94.75 83 LYS A N 1
ATOM 655 C CA . LYS A 1 83 ? 15.913 -10.772 -15.100 1.00 94.75 83 LYS A CA 1
ATOM 656 C C . LYS A 1 83 ? 17.418 -11.034 -15.155 1.00 94.75 83 LYS A C 1
ATOM 658 O O . LYS A 1 83 ? 18.059 -10.693 -16.140 1.00 94.75 83 LYS A O 1
ATOM 663 N N . ASN A 1 84 ? 17.982 -11.682 -14.139 1.00 93.56 84 ASN A N 1
ATOM 664 C CA . ASN A 1 84 ? 19.414 -11.988 -14.100 1.00 93.56 84 ASN A CA 1
ATOM 665 C C . ASN A 1 84 ? 19.844 -13.052 -15.120 1.00 93.56 84 ASN A C 1
ATOM 667 O O . ASN A 1 84 ? 20.996 -13.037 -15.554 1.00 93.56 84 ASN A O 1
ATOM 671 N N . ILE A 1 85 ? 18.953 -13.981 -15.474 1.00 95.00 85 ILE A N 1
ATOM 672 C CA . ILE A 1 85 ? 19.214 -15.003 -16.493 1.00 95.00 85 ILE A CA 1
ATOM 673 C C . ILE A 1 85 ? 19.204 -14.364 -17.883 1.00 95.00 85 ILE A C 1
ATOM 675 O O . ILE A 1 85 ? 20.146 -14.560 -18.644 1.00 95.00 85 ILE A O 1
ATOM 679 N N . PHE A 1 86 ? 18.182 -13.563 -18.190 1.00 92.94 86 PHE A N 1
ATOM 680 C CA . PHE A 1 86 ? 17.974 -13.029 -19.539 1.00 92.94 86 PHE A CA 1
ATOM 681 C C . PHE A 1 86 ? 18.734 -11.724 -19.832 1.00 92.94 86 PHE A C 1
ATOM 683 O O . PHE A 1 86 ? 19.000 -11.438 -20.991 1.00 92.94 86 PHE A O 1
ATOM 690 N N . ASN A 1 87 ? 19.168 -10.960 -18.823 1.00 88.31 87 ASN A N 1
ATOM 691 C CA . ASN A 1 87 ? 19.966 -9.740 -19.038 1.00 88.31 87 ASN A CA 1
ATOM 692 C C . ASN A 1 87 ? 21.481 -10.001 -19.187 1.00 88.31 87 ASN A C 1
ATOM 694 O O . ASN A 1 87 ? 22.255 -9.054 -19.298 1.00 88.31 87 ASN A O 1
ATOM 698 N N . LYS A 1 88 ? 21.941 -11.260 -19.143 1.00 68.69 88 LYS A N 1
ATOM 699 C CA . LYS A 1 88 ? 23.375 -11.607 -19.229 1.00 68.69 88 LYS A CA 1
ATOM 700 C C . LYS A 1 88 ? 23.906 -11.794 -20.656 1.00 68.69 88 LYS A C 1
ATOM 702 O O . LYS A 1 88 ? 25.089 -12.096 -20.806 1.00 68.69 88 LYS A O 1
ATOM 707 N N . GLU A 1 89 ? 23.085 -11.610 -21.687 1.00 61.38 89 GLU A N 1
ATOM 708 C CA . GLU A 1 89 ? 23.490 -11.888 -23.074 1.00 61.38 89 GLU A CA 1
ATOM 709 C C . GLU A 1 89 ? 24.320 -10.775 -23.752 1.00 61.38 89 GLU A C 1
ATOM 711 O O . GLU A 1 89 ? 24.924 -11.039 -24.787 1.00 61.38 89 GLU A O 1
ATOM 716 N N . ASP A 1 90 ? 24.497 -9.599 -23.134 1.00 58.03 90 ASP A N 1
ATOM 717 C CA . ASP A 1 90 ? 25.166 -8.449 -23.782 1.00 58.03 90 ASP A CA 1
ATOM 718 C C . ASP A 1 90 ? 26.646 -8.210 -23.398 1.00 58.03 90 ASP A C 1
ATOM 720 O O . ASP A 1 90 ? 27.237 -7.212 -23.804 1.00 58.03 90 ASP A O 1
ATOM 724 N N . LEU A 1 91 ? 27.301 -9.109 -22.650 1.00 61.25 91 LEU A N 1
ATOM 725 C CA . LEU A 1 91 ? 28.734 -8.976 -22.299 1.00 61.25 91 LEU A CA 1
ATOM 726 C C . LEU A 1 91 ? 29.627 -10.025 -22.980 1.00 61.25 91 LEU A C 1
ATOM 728 O O . LEU A 1 91 ? 30.517 -10.613 -22.363 1.00 61.25 91 LEU A O 1
ATOM 732 N N . LYS A 1 92 ? 29.414 -10.237 -24.282 1.00 63.72 92 LYS A N 1
ATOM 733 C CA . LYS A 1 92 ? 30.419 -10.823 -25.181 1.00 63.72 92 LYS A CA 1
ATOM 734 C C . LYS A 1 92 ? 30.971 -9.749 -26.127 1.00 63.72 92 LYS A C 1
ATOM 736 O O . LYS A 1 92 ? 30.519 -9.628 -27.257 1.00 63.72 92 LYS A O 1
ATOM 741 N N . SER A 1 93 ? 31.971 -9.011 -25.660 1.00 56.34 93 SER A N 1
ATOM 742 C CA . SER A 1 93 ? 33.005 -8.354 -26.477 1.00 56.34 93 SER A CA 1
ATOM 743 C C . SER A 1 93 ? 34.212 -8.101 -25.563 1.00 56.34 93 SER A C 1
ATOM 745 O O . SER A 1 93 ? 34.042 -7.731 -24.407 1.00 56.34 93 SER A O 1
ATOM 747 N N . ASP A 1 94 ? 35.472 -8.339 -25.896 1.00 48.22 94 ASP A N 1
ATOM 748 C CA . ASP A 1 94 ? 36.117 -9.042 -26.992 1.00 48.22 94 ASP A CA 1
ATOM 749 C C . ASP A 1 94 ? 37.365 -9.680 -26.369 1.00 48.22 94 ASP A C 1
ATOM 751 O O . ASP A 1 94 ? 38.245 -8.985 -25.859 1.00 48.22 94 ASP A O 1
ATOM 755 N N . SER A 1 95 ? 37.459 -11.010 -26.392 1.00 59.88 95 SER A N 1
ATOM 756 C CA . SER A 1 95 ? 38.736 -11.694 -26.181 1.00 59.88 95 SER A CA 1
ATOM 757 C C . SER A 1 95 ? 39.495 -11.649 -27.506 1.00 59.88 95 SER A C 1
ATOM 759 O O . SER A 1 95 ? 39.496 -12.603 -28.277 1.00 59.88 95 SER A O 1
ATOM 761 N N . SER A 1 96 ? 40.084 -10.490 -27.800 1.00 61.84 96 SER A N 1
ATOM 762 C CA . SER A 1 96 ? 41.048 -10.328 -28.887 1.00 61.84 96 SER A CA 1
ATOM 763 C C . SER A 1 96 ? 42.425 -10.753 -28.383 1.00 61.84 96 SER A C 1
ATOM 765 O O . SER A 1 96 ? 43.185 -9.952 -27.839 1.00 61.84 96 SER A O 1
ATOM 767 N N . CYS A 1 97 ? 42.727 -12.038 -28.537 1.00 57.41 97 CYS A N 1
ATOM 768 C CA . CYS A 1 97 ? 44.068 -12.593 -28.430 1.00 57.41 97 CYS A CA 1
ATOM 769 C C . CYS A 1 97 ? 44.864 -12.276 -29.707 1.00 57.41 97 CYS A C 1
ATOM 771 O O . CYS A 1 97 ? 44.902 -13.082 -30.631 1.00 57.41 97 CYS A O 1
ATOM 773 N N . ASP A 1 98 ? 45.509 -11.111 -29.755 1.00 58.81 98 ASP A N 1
ATOM 774 C CA . ASP A 1 98 ? 46.605 -10.875 -30.698 1.00 58.81 98 ASP A CA 1
ATOM 775 C C . ASP A 1 98 ? 47.932 -10.944 -29.933 1.00 58.81 98 ASP A C 1
ATOM 777 O O . ASP A 1 98 ? 48.420 -9.967 -29.364 1.00 58.81 98 ASP A O 1
ATOM 781 N N . GLU A 1 99 ? 48.518 -12.141 -29.912 1.00 67.44 99 GLU A N 1
ATOM 782 C CA . GLU A 1 99 ? 49.938 -12.320 -29.636 1.00 67.44 99 GLU A CA 1
ATOM 783 C C . GLU A 1 99 ? 50.745 -11.818 -30.837 1.00 67.44 99 GLU A C 1
ATOM 785 O O . GLU A 1 99 ? 50.753 -12.468 -31.880 1.00 67.44 99 GLU A O 1
ATOM 790 N N . ARG A 1 100 ? 51.482 -10.709 -30.692 1.00 60.91 100 ARG A N 1
ATOM 791 C CA . ARG A 1 100 ? 52.704 -10.466 -31.477 1.00 60.91 100 ARG A CA 1
ATOM 792 C C . ARG A 1 100 ? 53.778 -9.758 -30.646 1.00 60.91 100 ARG A C 1
ATOM 794 O O . ARG A 1 100 ? 53.667 -8.593 -30.283 1.00 60.91 100 ARG A O 1
ATOM 801 N N . ASP A 1 101 ? 54.821 -10.534 -30.387 1.00 53.38 101 ASP A N 1
ATOM 802 C CA . ASP A 1 101 ? 56.138 -10.206 -29.844 1.00 53.38 101 ASP A CA 1
ATOM 803 C C . ASP A 1 101 ? 56.931 -9.265 -30.778 1.00 53.38 101 ASP A C 1
ATOM 805 O O . ASP A 1 101 ? 56.963 -9.513 -31.986 1.00 53.38 101 ASP A O 1
ATOM 809 N N . SER A 1 102 ? 57.584 -8.218 -30.238 1.00 52.59 102 SER A N 1
ATOM 810 C CA . SER A 1 102 ? 58.978 -7.819 -30.563 1.00 52.59 102 SER A CA 1
ATOM 811 C C . SER A 1 102 ? 59.436 -6.487 -29.916 1.00 52.59 102 SER A C 1
ATOM 813 O O . SER A 1 102 ? 59.091 -5.403 -30.367 1.00 52.59 102 SER A O 1
ATOM 815 N N . ARG A 1 103 ? 60.309 -6.625 -28.905 1.00 53.69 103 ARG A N 1
ATOM 816 C CA . ARG A 1 103 ? 61.617 -5.948 -28.663 1.00 53.69 103 ARG A CA 1
ATOM 817 C C . ARG A 1 103 ? 61.787 -4.399 -28.663 1.00 53.69 103 ARG A C 1
ATOM 819 O O . ARG A 1 103 ? 61.820 -3.766 -29.706 1.00 53.69 103 ARG A O 1
ATOM 826 N N . ILE A 1 104 ? 62.131 -3.896 -27.459 1.00 50.25 104 ILE A N 1
ATOM 827 C CA . ILE A 1 104 ? 63.242 -2.986 -27.030 1.00 50.25 104 ILE A CA 1
ATOM 828 C C . ILE A 1 104 ? 63.521 -1.687 -27.831 1.00 50.25 104 ILE A C 1
ATOM 830 O O . ILE A 1 104 ? 64.084 -1.756 -28.917 1.00 50.25 104 ILE A O 1
ATOM 834 N N . SER A 1 105 ? 63.340 -0.501 -27.217 1.00 51.72 105 SER A N 1
ATOM 835 C CA . SER A 1 105 ? 64.400 0.308 -26.544 1.00 51.72 105 SER A CA 1
ATOM 836 C C . SER A 1 105 ? 63.890 1.711 -26.120 1.00 51.72 105 SER A C 1
ATOM 838 O O . SER A 1 105 ? 62.912 2.177 -26.702 1.00 51.72 105 SER A O 1
ATOM 840 N N . PRO A 1 106 ? 64.514 2.392 -25.131 1.00 57.38 106 PRO A N 1
ATOM 841 C CA . PRO A 1 106 ? 63.988 3.596 -24.485 1.00 57.38 106 PRO A CA 1
ATOM 842 C C . PRO A 1 106 ? 64.616 4.901 -25.007 1.00 57.38 106 PRO A C 1
ATOM 844 O O . PRO A 1 106 ? 65.800 4.925 -25.322 1.00 57.38 106 PRO A O 1
ATOM 847 N N . GLU A 1 107 ? 63.864 6.003 -24.955 1.00 42.53 107 GLU A N 1
ATOM 848 C CA . GLU A 1 107 ? 64.408 7.325 -24.603 1.00 42.53 107 GLU A CA 1
ATOM 849 C C . GLU A 1 107 ? 63.297 8.271 -24.095 1.00 42.53 107 GLU A C 1
ATOM 851 O O . GLU A 1 107 ? 62.135 8.107 -24.481 1.00 42.53 107 GLU A O 1
ATOM 856 N N . PRO A 1 108 ? 63.623 9.223 -23.197 1.00 61.50 108 PRO A N 1
ATOM 857 C CA . PRO A 1 108 ? 62.670 10.126 -22.566 1.00 61.50 108 PRO A CA 1
ATOM 858 C C . PRO A 1 108 ? 62.638 11.502 -23.253 1.00 61.50 108 PRO A C 1
ATOM 860 O O . PRO A 1 108 ? 63.629 11.929 -23.827 1.00 61.50 108 PRO A O 1
ATOM 863 N N . GLU A 1 109 ? 61.515 12.218 -23.138 1.00 40.81 109 GLU A N 1
ATOM 864 C CA . GLU A 1 109 ? 61.438 13.570 -22.548 1.00 40.81 109 GLU A CA 1
ATOM 865 C C . GLU A 1 109 ? 60.129 14.315 -22.892 1.00 40.81 109 GLU A C 1
ATOM 867 O O . GLU A 1 109 ? 59.663 14.348 -24.025 1.00 40.81 109 GLU A O 1
ATOM 872 N N . ASN A 1 110 ? 59.633 15.001 -21.857 1.00 38.56 110 ASN A N 1
ATOM 873 C CA . ASN A 1 110 ? 58.962 16.306 -21.851 1.00 38.56 110 ASN A CA 1
ATOM 874 C C . ASN A 1 110 ? 57.471 16.510 -22.224 1.00 38.56 110 ASN A C 1
ATOM 876 O O . ASN A 1 110 ? 57.092 16.703 -23.371 1.00 38.56 110 ASN A O 1
ATOM 880 N N . ILE A 1 111 ? 56.712 16.741 -21.135 1.00 44.00 111 ILE A N 1
ATOM 881 C CA . ILE A 1 111 ? 56.010 18.001 -20.779 1.00 44.00 111 ILE A CA 1
ATOM 882 C C . ILE A 1 111 ? 54.552 18.237 -21.244 1.00 44.00 111 ILE A C 1
ATOM 884 O O . ILE A 1 111 ? 54.236 18.419 -22.412 1.00 44.00 111 ILE A O 1
ATOM 888 N N . THR A 1 112 ? 53.719 18.399 -20.199 1.00 39.16 112 THR A N 1
ATOM 889 C CA . THR A 1 112 ? 52.442 19.136 -20.045 1.00 39.16 112 THR A CA 1
ATOM 890 C C . THR A 1 112 ? 51.218 18.694 -20.845 1.00 39.16 112 THR A C 1
ATOM 892 O O . THR A 1 112 ? 51.164 18.850 -22.055 1.00 39.16 112 THR A O 1
ATOM 895 N N . SER A 1 113 ? 50.121 18.358 -20.158 1.00 37.12 113 SER A N 1
ATOM 896 C CA . SER A 1 113 ? 49.170 19.381 -19.699 1.00 37.12 113 SER A CA 1
ATOM 897 C C . SER A 1 113 ? 48.046 18.785 -18.838 1.00 37.12 113 SER A C 1
ATOM 899 O O . SER A 1 113 ? 47.792 17.585 -18.821 1.00 37.12 113 SER A O 1
ATOM 901 N N . GLU A 1 114 ? 47.422 19.680 -18.089 1.00 45.16 114 GLU A N 1
ATOM 902 C CA . GLU A 1 114 ? 46.324 19.551 -17.136 1.00 45.16 114 GLU A CA 1
ATOM 903 C C . GLU A 1 114 ? 45.093 18.813 -17.700 1.00 45.16 114 GLU A C 1
ATOM 905 O O . GLU A 1 114 ? 44.719 19.064 -18.841 1.00 45.16 114 GLU A O 1
ATOM 910 N N . LYS A 1 115 ? 44.402 17.985 -16.891 1.00 37.12 115 LYS A N 1
ATOM 911 C CA . LYS A 1 115 ? 43.055 18.280 -16.337 1.00 37.12 115 LYS A CA 1
ATOM 912 C C . LYS A 1 115 ? 42.394 17.068 -15.653 1.00 37.12 115 LYS A C 1
ATOM 914 O O . LYS A 1 115 ? 42.287 15.989 -16.221 1.00 37.12 115 LYS A O 1
ATOM 919 N N . SER A 1 116 ? 41.803 17.364 -14.493 1.00 41.72 116 SER A N 1
ATOM 920 C CA . SER A 1 116 ? 40.579 16.779 -13.906 1.00 41.72 116 SER A CA 1
ATOM 921 C C . SER A 1 116 ? 40.544 15.292 -13.518 1.00 41.72 116 SER A C 1
ATOM 923 O O . SER A 1 116 ? 40.421 14.389 -14.337 1.00 41.72 116 SER A O 1
ATOM 925 N N . THR A 1 117 ? 40.500 15.087 -12.204 1.00 45.97 117 THR A N 1
ATOM 926 C CA . THR A 1 117 ? 40.068 13.875 -11.504 1.00 45.97 117 THR A CA 1
ATOM 927 C C . THR A 1 117 ? 38.574 13.584 -11.707 1.00 45.97 117 THR A C 1
ATOM 929 O O . THR A 1 117 ? 37.763 14.512 -11.754 1.00 45.97 117 THR A O 1
ATOM 932 N N . PRO A 1 118 ? 38.177 12.301 -11.671 1.00 39.25 118 PRO A N 1
ATOM 933 C CA . PRO A 1 118 ? 36.915 11.920 -11.063 1.00 39.25 118 PRO A CA 1
ATOM 934 C C . PRO A 1 118 ? 37.131 11.006 -9.858 1.00 39.25 118 PRO A C 1
ATOM 936 O O . PRO A 1 118 ? 37.961 10.099 -9.834 1.00 39.25 118 PRO A O 1
ATOM 939 N N . LEU A 1 119 ? 36.354 11.326 -8.833 1.00 35.22 119 LEU A N 1
ATOM 940 C CA . LEU A 1 119 ? 36.338 10.734 -7.513 1.00 35.22 119 LEU A CA 1
ATOM 941 C C . LEU A 1 119 ? 35.874 9.272 -7.521 1.00 35.22 119 LEU A C 1
ATOM 943 O O . LEU A 1 119 ? 34.951 8.867 -8.219 1.00 35.22 119 LEU A O 1
ATOM 947 N N . ASN A 1 120 ? 36.540 8.543 -6.638 1.00 39.34 120 ASN A N 1
ATOM 948 C CA . ASN A 1 120 ? 36.345 7.182 -6.171 1.00 39.34 120 ASN A CA 1
ATOM 949 C C . ASN A 1 120 ? 34.907 6.930 -5.662 1.00 39.34 120 ASN A C 1
ATOM 951 O O . ASN A 1 120 ? 34.511 7.478 -4.630 1.00 39.34 120 ASN A O 1
ATOM 955 N N . VAL A 1 121 ? 34.136 6.086 -6.358 1.00 37.94 121 VAL A N 1
ATOM 956 C CA . VAL A 1 121 ? 32.874 5.536 -5.838 1.00 37.94 121 VAL A CA 1
ATOM 957 C C . VAL A 1 121 ? 33.194 4.235 -5.112 1.00 37.94 121 VAL A C 1
ATOM 959 O O . VAL A 1 121 ? 33.565 3.230 -5.714 1.00 37.94 121 VAL A O 1
ATOM 962 N N . LYS A 1 122 ? 33.056 4.282 -3.787 1.00 38.09 122 LYS A N 1
ATOM 963 C CA . LYS A 1 122 ? 33.183 3.134 -2.893 1.00 38.09 122 LYS A CA 1
ATOM 964 C C . LYS A 1 122 ? 32.096 2.105 -3.216 1.00 38.09 122 LYS A C 1
ATOM 966 O O . LYS A 1 122 ? 30.915 2.361 -2.997 1.00 38.09 122 LYS A O 1
ATOM 971 N N . ASN A 1 123 ? 32.535 0.941 -3.685 1.00 37.59 123 ASN A N 1
ATOM 972 C CA . ASN A 1 123 ? 31.797 -0.316 -3.621 1.00 37.59 123 ASN A CA 1
ATOM 973 C C . ASN A 1 123 ? 31.443 -0.618 -2.159 1.00 37.59 123 ASN A C 1
ATOM 975 O O . ASN A 1 123 ? 32.336 -0.775 -1.326 1.00 37.59 123 ASN A O 1
ATOM 979 N N . LEU A 1 124 ? 30.151 -0.726 -1.860 1.00 35.09 124 LEU A N 1
ATOM 980 C CA . LEU A 1 124 ? 29.666 -1.389 -0.655 1.00 35.09 124 LEU A CA 1
ATOM 981 C C . LEU A 1 124 ? 29.220 -2.793 -1.054 1.00 35.09 124 LEU A C 1
ATOM 983 O O . LEU A 1 124 ? 28.086 -3.016 -1.470 1.00 35.09 124 LEU A O 1
ATOM 987 N N . ASN A 1 125 ? 30.162 -3.724 -0.924 1.00 39.75 125 ASN A N 1
ATOM 988 C CA . ASN A 1 125 ? 29.847 -5.116 -0.654 1.00 39.75 125 ASN A CA 1
ATOM 989 C C . ASN A 1 125 ? 29.130 -5.160 0.697 1.00 39.75 125 ASN A C 1
ATOM 991 O O . ASN A 1 125 ? 29.686 -4.684 1.685 1.00 39.75 125 ASN A O 1
ATOM 995 N N . ASN A 1 126 ? 27.943 -5.752 0.745 1.00 36.88 126 ASN A N 1
ATOM 996 C CA . ASN A 1 126 ? 27.425 -6.309 1.985 1.00 36.88 126 ASN A CA 1
ATOM 997 C C . ASN A 1 126 ? 27.051 -7.763 1.723 1.00 36.88 126 ASN A C 1
ATOM 999 O O . ASN A 1 126 ? 25.964 -8.084 1.246 1.00 36.88 126 ASN A O 1
ATOM 1003 N N . ASP A 1 127 ? 28.015 -8.621 2.041 1.00 36.00 127 ASP A N 1
ATOM 1004 C CA . ASP A 1 127 ? 27.789 -10.012 2.374 1.00 36.00 127 ASP A CA 1
ATOM 1005 C C . ASP A 1 127 ? 26.850 -10.079 3.579 1.00 36.00 127 ASP A C 1
ATOM 1007 O O . ASP A 1 127 ? 27.121 -9.544 4.654 1.00 36.00 127 ASP A O 1
ATOM 1011 N N . SER A 1 128 ? 25.729 -10.764 3.412 1.00 39.38 128 SER A N 1
ATOM 1012 C CA . SER A 1 128 ? 24.964 -11.317 4.524 1.00 39.38 128 SER A CA 1
ATOM 1013 C C . SER A 1 128 ? 24.748 -12.784 4.222 1.00 39.38 128 SER A C 1
ATOM 1015 O O . SER A 1 128 ? 23.734 -13.221 3.685 1.00 39.38 128 SER A O 1
ATOM 1017 N N . ASN A 1 129 ? 25.808 -13.517 4.537 1.00 37.50 129 ASN A N 1
ATOM 1018 C CA . ASN A 1 129 ? 25.853 -14.950 4.704 1.00 37.50 129 ASN A CA 1
ATOM 1019 C C . ASN A 1 129 ? 24.863 -15.339 5.817 1.00 37.50 129 ASN A C 1
ATOM 1021 O O . ASN A 1 129 ? 25.166 -15.201 7.000 1.00 37.50 129 ASN A O 1
ATOM 1025 N N . ILE A 1 130 ? 23.664 -15.778 5.436 1.00 40.31 130 ILE A N 1
ATOM 1026 C CA . ILE A 1 130 ? 22.750 -16.495 6.326 1.00 40.31 130 ILE A CA 1
ATOM 1027 C C . ILE A 1 130 ? 22.529 -17.859 5.691 1.00 40.31 130 ILE A C 1
ATOM 1029 O O . ILE A 1 130 ? 21.722 -18.032 4.777 1.00 40.31 130 ILE A O 1
ATOM 1033 N N . GLY A 1 131 ? 23.313 -18.822 6.169 1.00 36.09 131 GLY A N 1
ATOM 1034 C CA . GLY A 1 131 ? 23.061 -20.229 5.934 1.00 36.09 131 GLY A CA 1
ATOM 1035 C C . GLY A 1 131 ? 21.751 -20.621 6.599 1.00 36.09 131 GLY A C 1
ATOM 1036 O O . GLY A 1 131 ? 21.586 -20.432 7.800 1.00 36.09 131 GLY A O 1
ATOM 1037 N N . PHE A 1 132 ? 20.842 -21.193 5.818 1.00 35.62 132 PHE A N 1
ATOM 1038 C CA . PHE A 1 132 ? 19.814 -22.067 6.352 1.00 35.62 132 PHE A CA 1
ATOM 1039 C C . PHE A 1 132 ? 19.659 -23.291 5.461 1.00 35.62 132 PHE A C 1
ATOM 1041 O O . PHE A 1 132 ? 19.739 -23.244 4.235 1.00 35.62 132 PHE A O 1
ATOM 1048 N N . SER A 1 133 ? 19.537 -24.393 6.178 1.00 34.38 133 SER A N 1
ATOM 1049 C CA . SER A 1 133 ? 19.597 -25.786 5.800 1.00 34.38 133 SER A CA 1
ATOM 1050 C C . SER A 1 133 ? 18.584 -26.182 4.733 1.00 34.38 133 SER A C 1
ATOM 1052 O O . SER A 1 133 ? 17.411 -25.819 4.764 1.00 34.38 133 SER A O 1
ATOM 1054 N N . GLN A 1 134 ? 19.082 -27.015 3.827 1.00 39.88 134 GLN A N 1
ATOM 1055 C CA . GLN A 1 134 ? 18.337 -27.896 2.946 1.00 39.88 134 GLN A CA 1
ATOM 1056 C C . GLN A 1 134 ? 17.267 -28.660 3.744 1.00 39.88 134 GLN A C 1
ATOM 1058 O O . GLN A 1 134 ? 17.595 -29.452 4.626 1.00 39.88 134 GLN A O 1
ATOM 1063 N N . LEU A 1 135 ? 15.994 -28.392 3.450 1.00 34.47 135 LEU A N 1
ATOM 1064 C CA . LEU A 1 135 ? 14.870 -29.219 3.878 1.00 34.47 135 LEU A CA 1
ATOM 1065 C C . LEU A 1 135 ? 14.338 -29.958 2.655 1.00 34.47 135 LEU A C 1
ATOM 1067 O O . LEU A 1 135 ? 13.906 -29.344 1.678 1.00 34.47 135 LEU A O 1
ATOM 1071 N N . ASP A 1 136 ? 14.413 -31.282 2.732 1.00 35.78 136 ASP A N 1
ATOM 1072 C CA . ASP A 1 136 ? 13.875 -32.209 1.752 1.00 35.78 136 ASP A CA 1
ATOM 1073 C C . ASP A 1 136 ? 12.358 -32.036 1.634 1.00 35.78 136 ASP A C 1
ATOM 1075 O O . ASP A 1 136 ? 11.598 -32.208 2.591 1.00 35.78 136 ASP A O 1
ATOM 1079 N N . ILE A 1 137 ? 11.917 -31.692 0.425 1.00 34.91 137 ILE A N 1
ATOM 1080 C CA . ILE A 1 137 ? 10.509 -31.621 0.047 1.00 34.91 137 ILE A CA 1
ATOM 1081 C C . ILE A 1 137 ? 10.006 -33.060 -0.073 1.00 34.91 137 ILE A C 1
ATOM 1083 O O . ILE A 1 137 ? 10.202 -33.733 -1.086 1.00 34.91 137 ILE A O 1
ATOM 1087 N N . LYS A 1 138 ? 9.375 -33.550 0.995 1.00 43.50 138 LYS A N 1
ATOM 1088 C CA . LYS A 1 138 ? 8.631 -34.807 0.986 1.00 43.50 138 LYS A CA 1
ATOM 1089 C C . LYS A 1 138 ? 7.263 -34.546 0.354 1.00 43.50 138 LYS A C 1
ATOM 1091 O O . LYS A 1 138 ? 6.417 -33.881 0.943 1.00 43.50 138 LYS A O 1
ATOM 1096 N N . ASN A 1 139 ? 7.085 -35.042 -0.866 1.00 42.50 139 ASN A N 1
ATOM 1097 C CA . ASN A 1 139 ? 5.801 -35.073 -1.559 1.00 42.50 139 ASN A CA 1
ATOM 1098 C C . ASN A 1 139 ? 4.824 -35.994 -0.810 1.00 42.50 139 ASN A C 1
ATOM 1100 O O . ASN A 1 139 ? 5.176 -37.138 -0.521 1.00 42.50 139 ASN A O 1
ATOM 1104 N N . GLU A 1 140 ? 3.596 -35.530 -0.573 1.00 48.22 140 GLU A N 1
ATOM 1105 C CA . GLU A 1 140 ? 2.446 -36.397 -0.288 1.00 48.22 140 GLU A CA 1
ATOM 1106 C C . GLU A 1 140 ? 1.373 -36.259 -1.382 1.00 48.22 140 GLU A C 1
ATOM 1108 O O . GLU A 1 140 ? 1.266 -35.193 -2.001 1.00 48.22 140 GLU A O 1
ATOM 1113 N N . PRO A 1 141 ? 0.611 -37.333 -1.669 1.00 54.81 141 PRO A N 1
ATOM 1114 C CA . PRO A 1 141 ? -0.306 -37.403 -2.797 1.00 54.81 141 PRO A CA 1
ATOM 1115 C C . PRO A 1 141 ? -1.734 -36.957 -2.450 1.00 54.81 141 PRO A C 1
ATOM 1117 O O . PRO A 1 141 ? -2.154 -36.933 -1.296 1.00 54.81 141 PRO A O 1
ATOM 1120 N N . LYS A 1 142 ? -2.464 -36.612 -3.516 1.00 47.22 142 LYS A N 1
ATOM 1121 C CA . LYS A 1 142 ? -3.889 -36.264 -3.555 1.00 47.22 142 LYS A CA 1
ATOM 1122 C C . LYS A 1 142 ? -4.803 -37.502 -3.490 1.00 47.22 142 LYS A C 1
ATOM 1124 O O . LYS A 1 142 ? -4.334 -38.604 -3.759 1.00 47.22 142 LYS A O 1
ATOM 1129 N N . GLU A 1 143 ? -6.100 -37.199 -3.310 1.00 46.41 143 GLU A N 1
ATOM 1130 C CA . GLU A 1 143 ? -7.311 -37.984 -3.663 1.00 46.41 143 GLU A CA 1
ATOM 1131 C C . GLU A 1 143 ? -7.747 -39.060 -2.645 1.00 46.41 143 GLU A C 1
ATOM 1133 O O . GLU A 1 143 ? -6.913 -39.745 -2.071 1.00 46.41 143 GLU A O 1
ATOM 1138 N N . GLU A 1 144 ? -9.029 -39.313 -2.346 1.00 40.84 144 GLU A N 1
ATOM 1139 C CA . GLU A 1 144 ? -10.342 -38.708 -2.642 1.00 40.84 144 GLU A CA 1
ATOM 1140 C C . GLU A 1 144 ? -11.402 -39.479 -1.799 1.00 40.84 144 GLU A C 1
ATOM 1142 O O . GLU A 1 144 ? -11.120 -40.568 -1.301 1.00 40.84 144 GLU A O 1
ATOM 1147 N N . ASN A 1 145 ? -12.631 -38.947 -1.755 1.00 36.53 145 ASN A N 1
ATOM 1148 C CA . ASN A 1 145 ? -13.931 -39.628 -1.568 1.00 36.53 145 ASN A CA 1
ATOM 1149 C C . ASN A 1 145 ? -14.660 -39.688 -0.202 1.00 36.53 145 ASN A C 1
ATOM 1151 O O . ASN A 1 145 ? -14.294 -40.402 0.724 1.00 36.53 145 ASN A O 1
ATOM 1155 N N . GLU A 1 146 ? -15.776 -38.936 -0.213 1.00 45.88 146 GLU A N 1
ATOM 1156 C CA . GLU A 1 146 ? -17.183 -39.276 0.092 1.00 45.88 146 GLU A CA 1
ATOM 1157 C C . GLU A 1 146 ? -17.574 -39.965 1.416 1.00 45.88 146 GLU A C 1
ATOM 1159 O O . GLU A 1 146 ? -17.088 -41.036 1.756 1.00 45.88 146 GLU A O 1
ATOM 1164 N N . ILE A 1 147 ? -18.574 -39.380 2.104 1.00 37.88 147 ILE A N 1
ATOM 1165 C CA . ILE A 1 147 ? -19.931 -39.941 2.340 1.00 37.88 147 ILE A CA 1
ATOM 1166 C C . ILE A 1 147 ? -20.735 -38.989 3.271 1.00 37.88 147 ILE A C 1
ATOM 1168 O O . ILE A 1 147 ? -20.349 -38.700 4.401 1.00 37.88 147 ILE A O 1
ATOM 1172 N N . VAL A 1 148 ? -21.887 -38.523 2.775 1.00 44.19 148 VAL A N 1
ATOM 1173 C CA . VAL A 1 148 ? -23.099 -38.034 3.499 1.00 44.19 148 VAL A CA 1
ATOM 1174 C C . VAL A 1 148 ? -24.083 -39.244 3.499 1.00 44.19 148 VAL A C 1
ATOM 1176 O O . VAL A 1 148 ? -23.86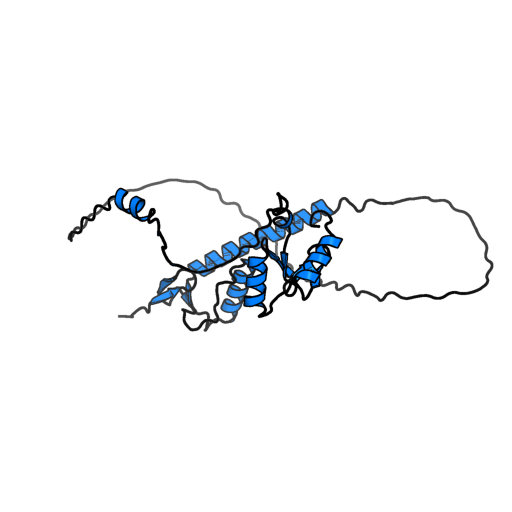6 -40.082 2.620 1.00 44.19 148 VAL A O 1
ATOM 1179 N N . PRO A 1 149 ? -25.163 -39.425 4.318 1.00 48.44 149 PRO A N 1
ATOM 1180 C CA . PRO A 1 149 ? -25.964 -38.438 5.070 1.00 48.44 149 PRO A CA 1
ATOM 1181 C C . PRO A 1 149 ? -26.618 -38.895 6.414 1.00 48.44 149 PRO A C 1
ATOM 1183 O O . PRO A 1 149 ? -26.646 -40.073 6.750 1.00 48.44 149 PRO A O 1
ATOM 1186 N N . ASN A 1 150 ? -27.202 -37.935 7.155 1.00 35.59 150 ASN A N 1
ATOM 1187 C CA . ASN A 1 150 ? -28.535 -37.962 7.823 1.00 35.59 150 ASN A CA 1
ATOM 1188 C C . ASN A 1 150 ? -28.613 -36.772 8.804 1.00 35.59 150 ASN A C 1
ATOM 1190 O O . ASN A 1 150 ? -27.763 -36.635 9.674 1.00 35.59 150 ASN A O 1
ATOM 1194 N N . SER A 1 151 ? -29.436 -35.742 8.585 1.00 39.97 151 SER A N 1
ATOM 1195 C CA . SER A 1 151 ? -30.886 -35.635 8.839 1.00 39.97 151 SER A CA 1
ATOM 1196 C C . SER A 1 151 ? -31.285 -35.866 10.300 1.00 39.97 151 SER A C 1
ATOM 1198 O O . SER A 1 151 ? -31.503 -37.003 10.701 1.00 39.97 151 SER A O 1
ATOM 1200 N N . GLU A 1 152 ? -31.487 -34.782 11.050 1.00 41.62 152 GLU A N 1
ATOM 1201 C CA . GLU A 1 152 ? -32.488 -34.747 12.116 1.00 41.62 152 GLU A CA 1
ATOM 1202 C C . GLU A 1 152 ? -33.029 -33.327 12.313 1.00 41.62 152 GLU A C 1
ATOM 1204 O O . GLU A 1 152 ? -32.342 -32.317 12.164 1.00 41.62 152 GLU A O 1
ATOM 1209 N N . THR A 1 153 ? -34.329 -33.300 12.556 1.00 37.31 153 THR A N 1
ATOM 1210 C CA . THR A 1 153 ? -35.284 -32.237 12.269 1.00 37.31 153 THR A CA 1
ATOM 1211 C C . THR A 1 153 ? -35.751 -31.652 13.593 1.00 37.31 153 THR A C 1
ATOM 1213 O O . THR A 1 153 ? -36.266 -32.409 14.410 1.00 37.31 153 THR A O 1
ATOM 1216 N N . LEU A 1 154 ? -35.675 -30.334 13.807 1.00 35.72 154 LEU A N 1
ATOM 1217 C CA . LEU A 1 154 ? -36.432 -29.680 14.883 1.00 35.72 154 LEU A CA 1
ATOM 1218 C C . LEU A 1 154 ? -37.023 -28.336 14.429 1.00 35.72 154 LEU A C 1
ATOM 1220 O O . LEU A 1 154 ? -36.318 -27.402 14.057 1.00 35.72 154 LEU A O 1
ATOM 1224 N N . ASN A 1 155 ? -38.357 -28.303 14.478 1.00 37.00 155 ASN A N 1
ATOM 1225 C CA . ASN A 1 155 ? -39.273 -27.166 14.336 1.00 37.00 155 ASN A CA 1
ATOM 1226 C C . ASN A 1 155 ? -39.000 -26.085 15.410 1.00 37.00 155 ASN A C 1
ATOM 1228 O O . ASN A 1 155 ? -38.633 -26.443 16.526 1.00 37.00 155 ASN A O 1
ATOM 1232 N N . LEU A 1 156 ? -39.148 -24.767 15.178 1.00 34.31 156 LEU A N 1
ATOM 1233 C CA . LEU A 1 156 ? -40.370 -23.911 15.168 1.00 34.31 156 LEU A CA 1
ATOM 1234 C C . LEU A 1 156 ? -39.881 -22.420 15.294 1.00 34.31 156 LEU A C 1
ATOM 1236 O O . LEU A 1 156 ? -38.714 -22.248 15.649 1.00 34.31 156 LEU A O 1
ATOM 1240 N N . PRO A 1 157 ? -40.691 -21.327 15.256 1.00 40.25 157 PRO A N 1
ATOM 1241 C CA . PRO A 1 157 ? -41.917 -20.976 14.528 1.00 40.25 157 PRO A CA 1
ATOM 1242 C C . PRO A 1 157 ? -41.761 -19.750 13.582 1.00 40.25 157 PRO A C 1
ATOM 1244 O O . PRO A 1 157 ? -40.927 -18.864 13.762 1.00 40.25 157 PRO A O 1
ATOM 1247 N N . SER A 1 158 ? -42.686 -19.663 12.625 1.00 37.09 158 SER A N 1
ATOM 1248 C CA . SER A 1 158 ? -42.892 -18.588 11.648 1.00 37.09 158 SER A CA 1
ATOM 1249 C C . SER A 1 158 ? -43.142 -17.188 12.230 1.00 37.09 158 SER A C 1
ATOM 1251 O O . SER A 1 158 ? -43.975 -17.016 13.122 1.00 37.09 158 SER A O 1
ATOM 1253 N N . LYS A 1 159 ? -42.572 -16.162 11.578 1.00 38.91 159 LYS A N 1
ATOM 1254 C CA . LYS A 1 159 ? -43.211 -14.847 11.401 1.00 38.91 159 LYS A CA 1
ATOM 1255 C C . LYS A 1 159 ? -43.055 -14.364 9.956 1.00 38.91 159 LYS A C 1
ATOM 1257 O O . LYS A 1 159 ? -41.959 -14.314 9.414 1.00 38.91 159 LYS A O 1
ATOM 1262 N N . ASN A 1 160 ? -44.208 -14.036 9.380 1.00 44.41 160 ASN A N 1
ATOM 1263 C CA . ASN A 1 160 ? -44.443 -13.436 8.071 1.00 44.41 160 ASN A CA 1
ATOM 1264 C C . ASN A 1 160 ? -43.626 -12.161 7.832 1.00 44.41 160 ASN A C 1
ATOM 1266 O O . ASN A 1 160 ? -43.711 -11.273 8.672 1.00 44.41 160 ASN A O 1
ATOM 1270 N N . VAL A 1 161 ? -43.012 -12.032 6.650 1.00 42.03 161 VAL A N 1
ATOM 1271 C CA . VAL A 1 161 ? -43.138 -10.870 5.742 1.00 42.03 161 VAL A CA 1
ATOM 1272 C C . VAL A 1 161 ? -42.811 -11.368 4.327 1.00 42.03 161 VAL A C 1
ATOM 1274 O O . VAL A 1 161 ? -41.660 -11.641 4.006 1.00 42.03 161 VAL A O 1
ATOM 1277 N N . SER A 1 162 ? -43.826 -11.500 3.475 1.00 40.47 162 SER A N 1
ATOM 1278 C CA . SER A 1 162 ? -43.636 -11.660 2.033 1.00 40.47 162 SER A CA 1
ATOM 1279 C C . SER A 1 162 ? -43.467 -10.273 1.420 1.00 40.47 162 SER A C 1
ATOM 1281 O O . SER A 1 162 ? -44.441 -9.541 1.276 1.00 40.47 162 SER A O 1
ATOM 1283 N N . GLN A 1 163 ? -42.238 -9.909 1.068 1.00 52.12 163 GLN A N 1
ATOM 1284 C CA . GLN A 1 163 ? -41.963 -8.823 0.131 1.00 52.12 163 GLN A CA 1
ATOM 1285 C C . GLN A 1 163 ? -41.472 -9.462 -1.167 1.00 52.12 163 GLN A C 1
ATOM 1287 O O . GLN A 1 163 ? -40.309 -9.832 -1.291 1.00 52.12 163 GLN A O 1
ATOM 1292 N N . ASN A 1 164 ? -42.393 -9.643 -2.115 1.00 47.88 164 ASN A N 1
ATOM 1293 C CA . ASN A 1 164 ? -42.031 -9.817 -3.518 1.00 47.88 164 ASN A CA 1
ATOM 1294 C C . ASN A 1 164 ? -41.489 -8.468 -3.994 1.00 47.88 164 ASN A C 1
ATOM 1296 O O . ASN A 1 164 ? -42.261 -7.531 -4.178 1.00 47.88 164 ASN A O 1
ATOM 1300 N N . LEU A 1 165 ? -40.167 -8.363 -4.118 1.00 53.12 165 LEU A N 1
ATOM 1301 C CA . LEU A 1 165 ? -39.513 -7.231 -4.763 1.00 53.12 165 LEU A CA 1
ATOM 1302 C C . LEU A 1 165 ? -39.674 -7.406 -6.277 1.00 53.12 165 LEU A C 1
ATOM 1304 O O . LEU A 1 165 ? -39.098 -8.326 -6.860 1.00 53.12 165 LEU A O 1
ATOM 1308 N N . ASP A 1 166 ? -40.487 -6.553 -6.893 1.00 68.25 166 ASP A N 1
ATOM 1309 C CA . ASP A 1 166 ? -40.639 -6.501 -8.342 1.00 68.25 166 ASP A CA 1
ATOM 1310 C C . ASP A 1 166 ? -39.386 -5.868 -8.963 1.00 68.25 166 ASP A C 1
ATOM 1312 O O . ASP A 1 166 ? -39.041 -4.711 -8.712 1.00 68.25 166 ASP A O 1
ATOM 1316 N N . VAL A 1 167 ? -38.676 -6.649 -9.776 1.00 69.19 167 VAL A N 1
ATOM 1317 C CA . VAL A 1 167 ? -37.434 -6.241 -10.448 1.00 69.19 167 VAL A CA 1
ATOM 1318 C C . VAL A 1 167 ? -37.688 -5.083 -11.432 1.00 69.19 167 VAL A C 1
ATOM 1320 O O . VAL A 1 167 ? -36.762 -4.334 -11.749 1.00 69.19 167 VAL A O 1
ATOM 1323 N N . HIS A 1 168 ? -38.937 -4.866 -11.865 1.00 62.69 168 HIS A N 1
ATOM 1324 C CA . HIS A 1 168 ? -39.291 -3.768 -12.766 1.00 62.69 168 HIS A CA 1
ATOM 1325 C C . HIS A 1 168 ? -39.339 -2.375 -12.109 1.00 62.69 168 HIS A C 1
ATOM 1327 O O . HIS A 1 168 ? -39.177 -1.384 -12.823 1.00 62.69 168 HIS A O 1
ATOM 1333 N N . GLU A 1 169 ? -39.469 -2.255 -10.782 1.00 60.09 169 GLU A N 1
ATOM 1334 C CA . GLU A 1 169 ? -39.430 -0.942 -10.109 1.00 60.09 169 GLU A CA 1
ATOM 1335 C C . GLU A 1 169 ? -38.002 -0.393 -9.945 1.00 60.09 169 GLU A C 1
ATOM 1337 O O . GLU A 1 169 ? -37.800 0.822 -9.973 1.00 60.09 169 GLU A O 1
ATOM 1342 N N . ILE A 1 170 ? -36.983 -1.259 -9.863 1.00 60.53 170 ILE A N 1
ATOM 1343 C CA . ILE A 1 170 ? -35.580 -0.829 -9.701 1.00 60.53 170 ILE A CA 1
ATOM 1344 C C . ILE A 1 170 ? -35.026 -0.230 -11.006 1.00 60.53 170 ILE A C 1
ATOM 1346 O O . ILE A 1 170 ? -34.265 0.739 -10.973 1.00 60.53 170 ILE A O 1
ATOM 1350 N N . LEU A 1 171 ? -35.438 -0.750 -12.168 1.00 55.94 171 LEU A N 1
ATOM 1351 C CA . LEU A 1 171 ? -34.979 -0.234 -13.465 1.00 55.94 171 LEU A CA 1
ATOM 1352 C C . LEU A 1 171 ? -35.580 1.134 -13.824 1.00 55.94 171 LEU A C 1
ATOM 1354 O O . LEU A 1 171 ? -34.901 1.939 -14.460 1.00 55.94 171 LEU A O 1
ATOM 1358 N N . ASN A 1 172 ? -36.794 1.446 -13.363 1.00 57.97 172 ASN A N 1
ATOM 1359 C CA . ASN A 1 172 ? -37.436 2.734 -13.647 1.00 57.97 172 ASN A CA 1
ATOM 1360 C C . ASN A 1 172 ? -36.927 3.887 -12.760 1.00 57.97 172 ASN A C 1
ATOM 1362 O O . ASN A 1 172 ? -37.072 5.047 -13.134 1.00 57.97 172 ASN A O 1
ATOM 1366 N N . ALA A 1 173 ? -36.263 3.600 -11.635 1.00 55.06 173 ALA A N 1
ATOM 1367 C CA . ALA A 1 173 ? -35.631 4.624 -10.795 1.00 55.06 173 ALA A CA 1
ATOM 1368 C C . ALA A 1 173 ? -34.307 5.172 -11.373 1.00 55.06 173 ALA A C 1
ATOM 1370 O O . ALA A 1 173 ? -33.775 6.159 -10.870 1.00 55.06 173 ALA A O 1
ATOM 1371 N N . SER A 1 174 ? -33.771 4.553 -12.433 1.00 44.94 174 SER A N 1
ATOM 1372 C CA . SER A 1 174 ? -32.493 4.945 -13.053 1.00 44.94 174 SER A CA 1
ATOM 1373 C C . SER A 1 174 ? -32.645 5.949 -14.204 1.00 44.94 174 SER A C 1
ATOM 1375 O O . SER A 1 174 ? -31.645 6.375 -14.778 1.00 44.94 174 SER A O 1
ATOM 1377 N N . ILE A 1 175 ? -33.877 6.349 -14.536 1.00 47.38 175 ILE A N 1
ATOM 1378 C CA . ILE A 1 175 ? -34.181 7.339 -15.578 1.00 47.38 175 ILE A CA 1
ATOM 1379 C C . ILE A 1 175 ? -34.953 8.494 -14.932 1.00 47.38 175 ILE A C 1
ATOM 1381 O O . ILE A 1 175 ? -36.139 8.691 -15.172 1.00 47.38 175 ILE A O 1
ATOM 1385 N N . PHE A 1 176 ? -34.281 9.250 -14.064 1.00 43.16 176 PHE A N 1
ATOM 1386 C CA . PHE A 1 176 ? -34.713 10.605 -13.729 1.00 43.16 176 PHE A CA 1
ATOM 1387 C C . PHE A 1 176 ? -33.839 11.574 -14.521 1.00 43.16 176 PHE A C 1
ATOM 1389 O O . PHE A 1 176 ? -32.715 11.903 -14.136 1.00 43.16 176 PHE A O 1
ATOM 1396 N N . GLU A 1 177 ? -34.363 11.994 -15.670 1.00 46.62 177 GLU A N 1
ATOM 1397 C CA . GLU A 1 177 ? -33.942 13.214 -16.347 1.00 46.62 177 GLU A CA 1
ATOM 1398 C C . GLU A 1 177 ? -34.215 14.385 -15.398 1.00 46.62 177 GLU A C 1
ATOM 1400 O O . GLU A 1 177 ? -35.324 14.909 -15.312 1.00 46.62 177 GLU A O 1
ATOM 1405 N N . ASN A 1 178 ? -33.196 14.791 -14.643 1.00 43.66 178 ASN A N 1
ATOM 1406 C CA . ASN A 1 178 ? -33.225 16.081 -13.974 1.00 43.66 178 ASN A CA 1
ATOM 1407 C C . ASN A 1 178 ? -33.043 17.169 -15.037 1.00 43.66 178 ASN A C 1
ATOM 1409 O O . ASN A 1 178 ? -31.922 17.579 -15.344 1.00 43.66 178 ASN A O 1
ATOM 1413 N N . SER A 1 179 ? -34.165 17.656 -15.566 1.00 45.47 179 SER A N 1
ATOM 1414 C CA . SER A 1 179 ? -34.272 19.007 -16.109 1.00 45.47 179 SER A CA 1
ATOM 1415 C C . SE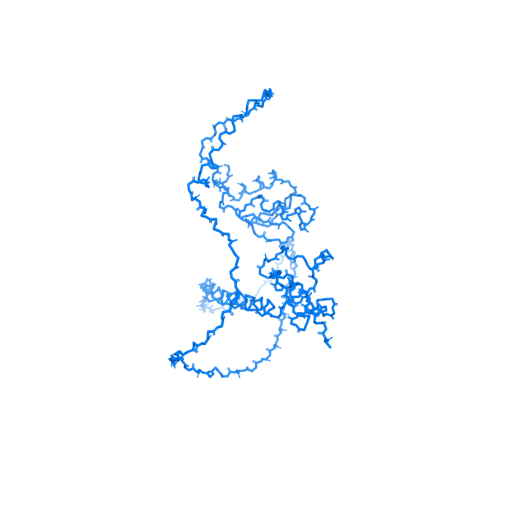R A 1 179 ? -33.988 19.998 -14.983 1.00 45.47 179 SER A C 1
ATOM 1417 O O . SER A 1 179 ? -34.859 20.332 -14.183 1.00 45.47 179 SER A O 1
ATOM 1419 N N . ILE A 1 180 ? -32.736 20.440 -14.895 1.00 46.22 180 ILE A N 1
ATOM 1420 C CA . ILE A 1 180 ? -32.353 21.602 -14.096 1.00 46.22 180 ILE A CA 1
ATOM 1421 C C . ILE A 1 180 ? -32.644 22.833 -14.958 1.00 46.22 180 ILE A C 1
ATOM 1423 O O . ILE A 1 180 ? -31.791 23.306 -15.704 1.00 46.22 180 ILE A O 1
ATOM 1427 N N . GLU A 1 181 ? -33.876 23.332 -14.872 1.00 54.84 181 GLU A N 1
ATOM 1428 C CA . GLU A 1 181 ? -34.196 24.711 -15.238 1.00 54.84 181 GLU A CA 1
ATOM 1429 C C . GLU A 1 181 ? -33.726 25.606 -14.089 1.00 54.84 181 GLU A C 1
ATOM 1431 O O . GLU A 1 181 ? -34.361 25.712 -13.040 1.00 54.84 181 GLU A O 1
ATOM 1436 N N . GLY A 1 182 ? -32.544 26.189 -14.260 1.00 44.66 182 GLY A N 1
ATOM 1437 C CA . GLY A 1 182 ? -31.962 27.126 -13.313 1.00 44.66 182 GLY A CA 1
ATOM 1438 C C . GLY A 1 182 ? -31.038 28.079 -14.046 1.00 44.66 182 GLY A C 1
ATOM 1439 O O . GLY A 1 182 ? -29.906 27.718 -14.372 1.00 44.66 182 GLY A O 1
ATOM 1440 N N . ASP A 1 183 ? -31.549 29.282 -14.303 1.00 52.88 183 ASP A N 1
ATOM 1441 C CA . ASP A 1 183 ? -30.826 30.421 -14.859 1.00 52.88 183 ASP A CA 1
ATOM 1442 C C . ASP A 1 183 ? -29.488 30.621 -14.135 1.00 52.88 183 ASP A C 1
ATOM 1444 O O . ASP A 1 183 ? -29.427 31.048 -12.981 1.00 52.88 183 ASP A O 1
ATOM 1448 N N . SER A 1 184 ? -28.394 30.304 -14.825 1.00 49.50 184 SER A N 1
ATOM 1449 C CA . SER A 1 184 ? -27.055 30.721 -14.426 1.00 49.50 184 SER A CA 1
ATOM 1450 C C . SER A 1 184 ? -26.288 31.186 -15.655 1.00 49.50 184 SER A C 1
ATOM 1452 O O . SER A 1 184 ? -26.023 30.457 -16.610 1.00 49.50 184 SER A O 1
ATOM 1454 N N . GLU A 1 185 ? -26.012 32.480 -15.631 1.00 48.22 185 GLU A N 1
ATOM 1455 C CA . GLU A 1 185 ? -25.375 33.254 -16.676 1.00 48.22 185 GLU A CA 1
ATOM 1456 C C . GLU A 1 185 ? -23.932 32.782 -16.940 1.00 48.22 185 GLU A C 1
ATOM 1458 O O . GLU A 1 185 ? -23.132 32.594 -16.027 1.00 48.22 185 GLU A O 1
ATOM 1463 N N . ASN A 1 186 ? -23.601 32.657 -18.229 1.00 46.25 186 ASN A N 1
ATOM 1464 C CA . ASN A 1 186 ? -22.265 32.772 -18.824 1.00 46.25 186 ASN A CA 1
ATOM 1465 C C . ASN A 1 186 ? -21.091 32.040 -18.138 1.00 46.25 186 ASN A C 1
ATOM 1467 O O . ASN A 1 186 ? -20.153 32.663 -17.639 1.00 46.25 186 ASN A O 1
ATOM 1471 N N . ILE A 1 187 ? -21.022 30.716 -18.310 1.00 38.56 187 ILE A N 1
ATOM 1472 C CA . ILE A 1 187 ? -19.723 30.028 -18.385 1.00 38.56 187 ILE A CA 1
ATOM 1473 C C . ILE A 1 187 ? -19.352 29.884 -19.864 1.00 38.56 187 ILE A C 1
ATOM 1475 O O . ILE A 1 187 ? -19.740 28.934 -20.542 1.00 38.56 187 ILE A O 1
ATOM 1479 N N . VAL A 1 188 ? -18.576 30.844 -20.371 1.00 33.59 188 VAL A N 1
ATOM 1480 C CA . VAL A 1 188 ? -17.937 30.760 -21.691 1.00 33.59 188 VAL A CA 1
ATOM 1481 C C . VAL A 1 188 ? -16.849 29.684 -21.627 1.00 33.59 188 VAL A C 1
ATOM 1483 O O . VAL A 1 188 ? -15.712 29.934 -21.228 1.00 33.59 188 VAL A O 1
ATOM 1486 N N . TRP A 1 189 ? -17.205 28.456 -22.001 1.00 39.25 189 TRP A N 1
ATOM 1487 C CA . TRP A 1 189 ? -16.242 27.390 -22.259 1.00 39.25 189 TRP A CA 1
ATOM 1488 C C . TRP A 1 189 ? -15.486 27.711 -23.553 1.00 39.25 189 TRP A C 1
ATOM 1490 O O . TRP A 1 189 ? -16.009 27.557 -24.654 1.00 39.25 189 TRP A O 1
ATOM 1500 N N . TYR A 1 190 ? -14.225 28.134 -23.434 1.00 41.19 190 TYR A N 1
ATOM 1501 C CA . TYR A 1 190 ? -13.291 28.220 -24.561 1.00 41.19 190 TYR A CA 1
ATOM 1502 C C . TYR A 1 190 ? -12.826 26.814 -24.973 1.00 41.19 190 TYR A C 1
ATOM 1504 O O . TYR A 1 190 ? -11.662 26.441 -24.834 1.00 41.19 190 TYR A O 1
ATOM 1512 N N . GLY A 1 191 ? -13.757 26.005 -25.474 1.00 37.78 191 GLY A N 1
ATOM 1513 C CA . GLY A 1 191 ? -13.480 24.726 -26.111 1.00 37.78 191 GLY A CA 1
ATOM 1514 C C . GLY A 1 191 ? -13.100 24.934 -27.570 1.00 37.78 191 GLY A C 1
ATOM 1515 O O . GLY A 1 191 ? -13.907 24.687 -28.456 1.00 37.78 191 GLY A O 1
ATOM 1516 N N . LYS A 1 192 ? -11.870 25.386 -27.839 1.00 46.41 192 LYS A N 1
ATOM 1517 C CA . LYS A 1 192 ? -11.303 25.268 -29.187 1.00 46.41 192 LYS A CA 1
ATOM 1518 C C . LYS A 1 192 ? -11.091 23.779 -29.459 1.00 46.41 192 LYS A C 1
ATOM 1520 O O . LYS A 1 192 ? -10.238 23.153 -28.828 1.00 46.41 192 LYS A O 1
ATOM 1525 N N . GLU A 1 193 ? -11.899 23.217 -30.353 1.00 44.59 193 GLU A N 1
ATOM 1526 C CA . GLU A 1 193 ? -11.732 21.865 -30.881 1.00 44.59 193 GLU A CA 1
ATOM 1527 C C . GLU A 1 193 ? -10.325 21.723 -31.472 1.00 44.59 193 GLU A C 1
ATOM 1529 O O . GLU A 1 193 ? -9.999 22.256 -32.531 1.00 44.59 193 GLU A O 1
ATOM 1534 N N . LEU A 1 194 ? -9.466 21.030 -30.726 1.00 42.12 194 LEU A N 1
ATOM 1535 C CA . LEU A 1 194 ? -8.199 20.503 -31.202 1.00 42.12 194 LEU A CA 1
ATOM 1536 C C . LEU A 1 194 ? -8.409 19.014 -31.440 1.00 42.12 194 LEU A C 1
ATOM 1538 O O . LEU A 1 194 ? -8.667 18.240 -30.514 1.00 42.12 194 LEU A O 1
ATOM 1542 N N . THR A 1 195 ? -8.337 18.659 -32.711 1.00 43.75 195 THR A N 1
ATOM 1543 C CA . THR A 1 195 ? -8.394 17.314 -33.261 1.00 43.75 195 THR A CA 1
ATOM 1544 C C . THR A 1 195 ? -7.353 16.391 -32.609 1.00 43.75 195 THR A C 1
ATOM 1546 O O . THR A 1 195 ? -6.162 16.662 -32.641 1.00 43.75 195 THR A O 1
ATOM 1549 N N . ASN A 1 196 ? -7.835 15.293 -32.028 1.00 46.22 196 ASN A N 1
ATOM 1550 C CA . ASN A 1 196 ? -7.233 13.952 -31.959 1.00 46.22 196 ASN A CA 1
ATOM 1551 C C . ASN A 1 196 ? -5.852 13.657 -31.308 1.00 46.22 196 ASN A C 1
ATOM 1553 O O . ASN A 1 196 ? -5.467 12.493 -31.316 1.00 46.22 196 ASN A O 1
ATOM 1557 N N . ASP A 1 197 ? -5.160 14.596 -30.650 1.00 52.78 197 ASP A N 1
ATOM 1558 C CA . ASP A 1 197 ? -3.863 14.307 -29.973 1.00 52.78 197 ASP A CA 1
ATOM 1559 C C . ASP A 1 197 ? -3.951 14.045 -28.447 1.00 52.78 197 ASP A C 1
ATOM 1561 O O . ASP A 1 197 ? -2.952 13.813 -27.763 1.00 52.78 197 ASP A O 1
ATOM 1565 N N . LYS A 1 198 ? -5.152 14.043 -27.853 1.00 57.59 198 LYS A N 1
ATOM 1566 C CA . LYS A 1 198 ? -5.326 14.023 -26.380 1.00 57.59 198 LYS A CA 1
ATOM 1567 C C . LYS A 1 198 ? -5.036 12.680 -25.684 1.00 57.59 198 LYS A C 1
ATOM 1569 O O . LYS A 1 198 ? -5.097 12.624 -24.459 1.00 57.59 198 LYS A O 1
ATOM 1574 N N . ASN A 1 199 ? -4.701 11.615 -26.415 1.00 65.75 199 ASN A N 1
ATOM 1575 C CA . ASN A 1 199 ? -4.426 10.295 -25.824 1.00 65.75 199 ASN A CA 1
ATOM 1576 C C . ASN A 1 199 ? -2.937 9.973 -25.641 1.00 65.75 199 ASN A C 1
ATOM 1578 O O . ASN A 1 199 ? -2.623 8.996 -24.973 1.00 65.75 199 ASN A O 1
ATOM 1582 N N . LEU A 1 200 ? -2.023 10.791 -26.163 1.00 80.50 200 LEU A N 1
ATOM 1583 C CA . LEU A 1 200 ? -0.582 10.502 -26.141 1.00 80.50 200 LEU A CA 1
ATOM 1584 C C . LEU A 1 200 ? 0.018 10.417 -24.725 1.00 80.50 200 LEU A C 1
ATOM 1586 O O . LEU A 1 200 ? 1.007 9.727 -24.506 1.00 80.50 200 LEU A O 1
ATOM 1590 N N . TRP A 1 201 ? -0.604 11.079 -23.748 1.00 88.56 201 TRP A N 1
ATOM 1591 C CA . TRP A 1 201 ? -0.165 11.058 -22.349 1.00 88.56 201 TRP A CA 1
ATOM 1592 C C . TRP A 1 201 ? -0.743 9.900 -21.528 1.00 88.56 201 TRP A C 1
ATOM 1594 O O . TRP A 1 201 ? -0.325 9.724 -20.386 1.00 88.56 201 TRP A O 1
ATOM 1604 N N . LYS A 1 202 ? -1.682 9.114 -22.077 1.00 86.69 202 LYS A N 1
ATOM 1605 C CA . LYS A 1 202 ? -2.293 7.982 -21.358 1.00 86.69 202 LYS A CA 1
ATOM 1606 C C . LYS A 1 202 ? -1.291 6.869 -21.060 1.00 86.69 202 LYS A C 1
ATOM 1608 O O . LYS A 1 202 ? -1.411 6.216 -20.034 1.00 86.69 202 LYS A O 1
ATOM 1613 N N . ASP A 1 203 ? -0.280 6.729 -21.912 1.00 88.75 203 ASP A N 1
ATOM 1614 C CA . ASP A 1 203 ? 0.763 5.710 -21.769 1.00 88.75 203 ASP A CA 1
ATOM 1615 C C . ASP A 1 203 ? 2.014 6.243 -21.047 1.00 88.75 203 ASP A C 1
ATOM 1617 O O . ASP A 1 203 ? 3.039 5.565 -20.962 1.00 88.75 203 ASP A O 1
ATOM 1621 N N . TYR A 1 204 ? 1.979 7.487 -20.553 1.00 93.31 204 TYR A N 1
ATOM 1622 C CA . TYR A 1 204 ? 3.106 8.066 -19.832 1.00 93.31 204 TYR A CA 1
ATOM 1623 C C . TYR A 1 204 ? 3.050 7.698 -18.343 1.00 93.31 204 TYR A C 1
ATOM 1625 O O . TYR A 1 204 ? 2.109 8.062 -17.642 1.00 93.31 204 TYR A O 1
ATOM 1633 N N . THR A 1 205 ? 4.094 7.030 -17.844 1.00 95.75 205 THR A N 1
ATOM 1634 C CA . THR A 1 205 ? 4.244 6.692 -16.421 1.00 95.75 205 THR A CA 1
ATOM 1635 C C . THR A 1 205 ? 4.589 7.924 -15.585 1.00 95.75 205 THR A C 1
ATOM 1637 O O . THR A 1 205 ? 5.612 8.581 -15.797 1.00 95.75 205 THR A O 1
ATOM 1640 N N . TRP A 1 206 ? 3.769 8.220 -14.581 1.00 96.38 206 TRP A N 1
ATOM 1641 C CA . TRP A 1 206 ? 3.948 9.357 -13.682 1.00 96.38 206 TRP A CA 1
ATOM 1642 C C . TRP A 1 206 ? 4.716 8.939 -12.425 1.00 96.38 206 TRP A C 1
ATOM 1644 O O . TRP A 1 206 ? 4.314 8.002 -11.746 1.00 96.38 206 TRP A O 1
ATOM 1654 N N . LEU A 1 207 ? 5.798 9.645 -12.080 1.00 97.12 207 LEU A N 1
ATOM 1655 C CA . LEU A 1 20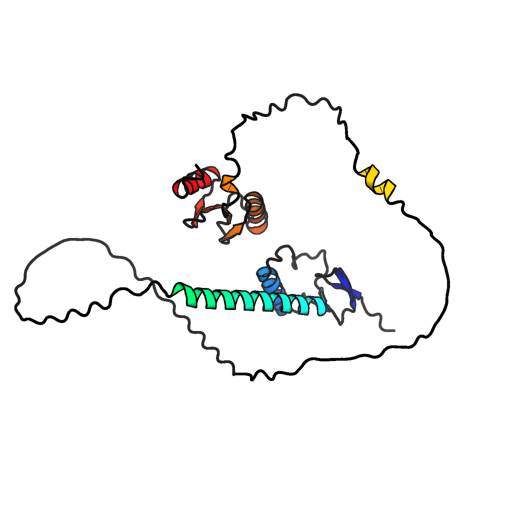7 ? 6.616 9.337 -10.900 1.00 97.12 207 LEU A CA 1
ATOM 1656 C C . LEU A 1 207 ? 6.513 10.404 -9.813 1.00 97.12 207 LEU A C 1
ATOM 1658 O O . LEU A 1 207 ? 6.633 11.604 -10.084 1.00 97.12 207 LEU A O 1
ATOM 1662 N N . CYS A 1 208 ? 6.423 9.957 -8.561 1.00 97.25 208 CYS A N 1
ATOM 1663 C CA . CYS A 1 208 ? 6.572 10.833 -7.403 1.00 97.25 208 CYS A CA 1
ATOM 1664 C C . CYS A 1 208 ? 8.044 11.200 -7.164 1.00 97.25 208 CYS A C 1
ATOM 1666 O O . CYS A 1 208 ? 8.925 10.344 -7.065 1.00 97.25 208 CYS A O 1
ATOM 1668 N N . SER A 1 209 ? 8.331 12.489 -6.997 1.00 96.56 209 SER A N 1
ATOM 1669 C CA . SER A 1 209 ? 9.696 12.982 -6.778 1.00 96.56 209 SER A CA 1
ATOM 1670 C C . SER A 1 209 ? 10.270 12.653 -5.390 1.00 96.56 209 SER A C 1
ATOM 1672 O O . SER A 1 209 ? 11.494 12.713 -5.206 1.00 96.56 209 SER A O 1
ATOM 1674 N N . HIS A 1 210 ? 9.416 12.287 -4.430 1.00 95.38 210 HIS A N 1
ATOM 1675 C CA . HIS A 1 210 ? 9.793 11.964 -3.052 1.00 95.38 210 HIS A CA 1
ATOM 1676 C C . HIS A 1 210 ? 10.018 10.469 -2.831 1.00 95.38 210 HIS A C 1
ATOM 1678 O O . HIS A 1 210 ? 11.082 10.102 -2.346 1.00 95.38 210 HIS A O 1
ATOM 1684 N N . CYS A 1 211 ? 9.058 9.626 -3.216 1.00 95.50 211 CYS A N 1
ATOM 1685 C CA . CYS A 1 211 ? 9.092 8.181 -2.959 1.00 95.50 211 CYS A CA 1
ATOM 1686 C C . CYS A 1 211 ? 9.396 7.327 -4.199 1.00 95.50 211 CYS A C 1
ATOM 1688 O O . CYS A 1 211 ? 9.566 6.122 -4.066 1.00 95.50 211 CYS A O 1
ATOM 1690 N N . LYS A 1 212 ? 9.467 7.933 -5.396 1.00 94.62 212 LYS A N 1
ATOM 1691 C CA . LYS A 1 212 ? 9.726 7.246 -6.675 1.00 94.62 212 LYS A CA 1
ATOM 1692 C C . LYS A 1 212 ? 8.689 6.183 -7.063 1.00 94.62 212 LYS A C 1
ATOM 1694 O O . LYS A 1 212 ? 8.958 5.394 -7.957 1.00 94.62 212 LYS A O 1
ATOM 1699 N N . MET A 1 213 ? 7.501 6.206 -6.455 1.00 95.06 213 MET A N 1
ATOM 1700 C CA . MET A 1 213 ? 6.382 5.365 -6.886 1.00 95.06 213 MET A CA 1
ATOM 1701 C C . MET A 1 213 ? 5.839 5.795 -8.251 1.00 95.06 213 MET A C 1
ATOM 1703 O O . MET A 1 213 ? 5.830 6.989 -8.575 1.00 95.06 213 MET A O 1
ATOM 1707 N N . GLU A 1 214 ? 5.385 4.798 -9.007 1.00 96.69 214 GLU A N 1
ATOM 1708 C CA . GLU A 1 214 ? 4.812 4.905 -10.348 1.00 96.69 214 GLU A CA 1
ATOM 1709 C C . GLU A 1 214 ? 3.286 4.965 -10.302 1.00 96.69 214 GLU A C 1
ATOM 1711 O O . GLU A 1 214 ? 2.638 4.258 -9.531 1.00 96.69 214 GLU A O 1
ATOM 1716 N N . PHE A 1 215 ? 2.711 5.798 -11.164 1.00 95.94 215 PHE A N 1
ATOM 1717 C CA . PHE A 1 215 ? 1.276 5.996 -11.293 1.00 95.94 215 PHE A CA 1
ATOM 1718 C C . PHE A 1 215 ? 0.890 6.035 -12.773 1.00 95.94 215 PHE A C 1
ATOM 1720 O O . PHE A 1 215 ? 1.583 6.644 -13.590 1.00 95.94 215 PHE A O 1
ATOM 1727 N N . GLY A 1 216 ? -0.238 5.410 -13.113 1.00 93.25 216 GLY A N 1
ATOM 1728 C CA . GLY A 1 216 ? -0.787 5.434 -14.475 1.00 93.25 216 GLY A CA 1
ATOM 1729 C C . GLY A 1 216 ? -1.537 6.724 -14.819 1.00 93.25 216 GLY A C 1
ATOM 1730 O O . GLY A 1 216 ? -1.788 6.995 -15.986 1.00 93.25 216 GLY A O 1
ATOM 1731 N N . ASP A 1 217 ? -1.881 7.538 -13.817 1.00 93.31 217 ASP A N 1
ATOM 1732 C CA . ASP A 1 217 ? -2.647 8.770 -14.003 1.00 93.31 217 ASP A CA 1
ATOM 1733 C C . ASP A 1 217 ? -2.070 9.914 -13.152 1.00 93.31 217 ASP A C 1
ATOM 1735 O O . ASP A 1 217 ? -1.709 9.744 -11.979 1.00 93.31 217 ASP A O 1
ATOM 1739 N N . LEU A 1 218 ? -2.017 11.106 -13.748 1.00 93.06 218 LEU A N 1
ATOM 1740 C CA . LEU A 1 218 ? -1.609 12.353 -13.108 1.00 93.06 218 LEU A CA 1
ATOM 1741 C C . LEU A 1 218 ? -2.454 12.683 -11.868 1.00 93.06 218 LEU A C 1
ATOM 1743 O O . LEU A 1 218 ? -1.928 13.208 -10.884 1.00 93.06 218 LEU A O 1
ATOM 1747 N N . TYR A 1 219 ? -3.757 12.416 -11.910 1.00 94.62 219 TYR A N 1
ATOM 1748 C CA . TYR A 1 219 ? -4.675 12.665 -10.806 1.00 94.62 219 TYR A CA 1
ATOM 1749 C C . TYR A 1 219 ? -4.296 11.835 -9.577 1.00 94.62 219 TYR A C 1
ATOM 1751 O O . TYR A 1 219 ? -4.187 12.382 -8.477 1.00 94.62 219 TYR A O 1
ATOM 1759 N N . VAL A 1 220 ? -3.999 10.547 -9.777 1.00 95.69 220 VAL A N 1
ATOM 1760 C CA . VAL A 1 220 ? -3.597 9.633 -8.698 1.00 95.69 220 VAL A CA 1
ATOM 1761 C C . VAL A 1 220 ? -2.263 10.072 -8.096 1.00 95.69 220 VAL A C 1
ATOM 1763 O O . VAL A 1 220 ? -2.152 10.174 -6.875 1.00 95.69 220 VAL A O 1
ATOM 1766 N N . LEU A 1 221 ? -1.280 10.448 -8.925 1.00 96.19 221 LEU A N 1
ATOM 1767 C CA . LEU A 1 221 ? -0.017 11.003 -8.428 1.00 96.19 221 LEU A CA 1
ATOM 1768 C C . LEU A 1 221 ? -0.247 12.274 -7.589 1.00 96.19 221 LEU A C 1
ATOM 1770 O O . LEU A 1 221 ? 0.345 12.440 -6.521 1.00 96.19 221 LEU A O 1
ATOM 1774 N N . ARG A 1 222 ? -1.106 13.192 -8.044 1.00 95.56 222 ARG A N 1
ATOM 1775 C CA . ARG A 1 222 ? -1.399 14.430 -7.304 1.00 95.56 222 ARG A CA 1
ATOM 1776 C C . ARG A 1 222 ? -2.050 14.145 -5.951 1.00 95.56 222 ARG A C 1
ATOM 1778 O O . ARG A 1 222 ? -1.607 14.727 -4.962 1.00 95.56 222 ARG A O 1
ATOM 1785 N N . SER A 1 223 ? -3.036 13.249 -5.894 1.00 96.00 223 SER A N 1
ATOM 1786 C CA . SER A 1 223 ? -3.648 12.811 -4.629 1.00 96.00 223 SER A CA 1
ATOM 1787 C C . SER A 1 223 ? -2.597 12.193 -3.702 1.00 96.00 223 SER A C 1
ATOM 1789 O O . SER A 1 223 ? -2.419 12.686 -2.589 1.00 96.00 223 SER A O 1
ATOM 1791 N N . HIS A 1 224 ? -1.778 11.262 -4.201 1.00 97.06 224 HIS A N 1
ATOM 1792 C CA . HIS A 1 224 ? -0.684 10.658 -3.439 1.00 97.06 224 HIS A CA 1
ATOM 1793 C C . HIS A 1 224 ? 0.270 11.706 -2.837 1.00 97.06 224 HIS A C 1
ATOM 1795 O O . HIS A 1 224 ? 0.550 11.693 -1.639 1.00 97.06 224 HIS A O 1
ATOM 1801 N N . THR A 1 225 ? 0.762 12.650 -3.644 1.00 95.69 225 THR A N 1
ATOM 1802 C CA . THR A 1 225 ? 1.722 13.665 -3.169 1.00 95.69 225 THR A CA 1
ATOM 1803 C C . THR A 1 225 ? 1.117 14.597 -2.117 1.00 95.69 225 THR A C 1
ATOM 1805 O O . THR A 1 225 ? 1.782 14.945 -1.134 1.00 95.69 225 THR A O 1
ATOM 1808 N N . LYS A 1 226 ? -0.170 14.930 -2.264 1.00 95.88 226 LYS A N 1
ATOM 1809 C CA . LYS A 1 226 ? -0.917 15.744 -1.305 1.00 95.88 226 LYS A CA 1
ATOM 1810 C C . LYS A 1 226 ? -1.169 14.998 0.005 1.00 95.88 226 LYS A C 1
ATOM 1812 O O . LYS A 1 226 ? -1.024 15.586 1.073 1.00 95.88 226 LYS A O 1
ATOM 1817 N N . GLU A 1 227 ? -1.534 13.725 -0.058 1.00 96.19 227 GLU A N 1
ATOM 1818 C CA . GLU A 1 227 ? -1.933 12.941 1.114 1.00 96.19 227 GLU A CA 1
ATOM 1819 C C . GLU A 1 227 ? -0.729 12.416 1.895 1.00 96.19 227 GLU A C 1
ATOM 1821 O O . GLU A 1 227 ? -0.680 12.599 3.114 1.00 96.19 227 GLU A O 1
ATOM 1826 N N . VAL A 1 228 ? 0.265 11.860 1.198 1.00 96.44 228 VAL A N 1
ATOM 1827 C CA . VAL A 1 228 ? 1.426 11.185 1.798 1.00 96.44 228 VAL A CA 1
ATOM 1828 C C . VAL A 1 228 ? 2.554 12.161 2.125 1.00 96.44 228 VAL A C 1
ATOM 1830 O O . VAL A 1 228 ? 3.190 12.048 3.168 1.00 96.44 228 VAL A O 1
ATOM 1833 N N . HIS A 1 229 ? 2.809 13.150 1.263 1.00 95.06 229 HIS A N 1
ATOM 1834 C CA . HIS A 1 229 ? 3.947 14.068 1.429 1.00 95.06 229 HIS A CA 1
ATOM 1835 C C . HIS A 1 229 ? 3.552 15.483 1.854 1.00 95.06 229 HIS A C 1
ATOM 1837 O O . HIS A 1 229 ? 4.437 16.302 2.104 1.00 95.06 229 HIS A O 1
ATOM 1843 N N . LYS A 1 230 ? 2.246 15.783 1.924 1.00 95.69 230 LYS A N 1
ATOM 1844 C CA . LYS A 1 230 ? 1.701 17.125 2.203 1.00 95.69 230 LYS A CA 1
ATOM 1845 C C . LYS A 1 230 ? 2.302 18.208 1.297 1.00 95.69 230 LYS A C 1
ATOM 1847 O O . LYS A 1 230 ? 2.480 19.353 1.707 1.00 95.69 230 LYS A O 1
ATOM 1852 N N . LYS A 1 231 ? 2.629 17.839 0.054 1.00 92.19 231 LYS A N 1
ATOM 1853 C CA . LYS A 1 231 ? 3.224 18.720 -0.955 1.00 92.19 231 LYS A CA 1
ATOM 1854 C C . LYS A 1 231 ? 2.418 18.661 -2.241 1.00 92.19 231 LYS A C 1
ATOM 1856 O O . LYS A 1 231 ? 1.943 17.605 -2.641 1.00 92.19 231 LYS A O 1
ATOM 1861 N N . CYS A 1 232 ? 2.305 19.802 -2.906 1.00 87.75 232 CYS A N 1
ATOM 1862 C CA . CYS A 1 232 ? 1.798 19.872 -4.269 1.00 8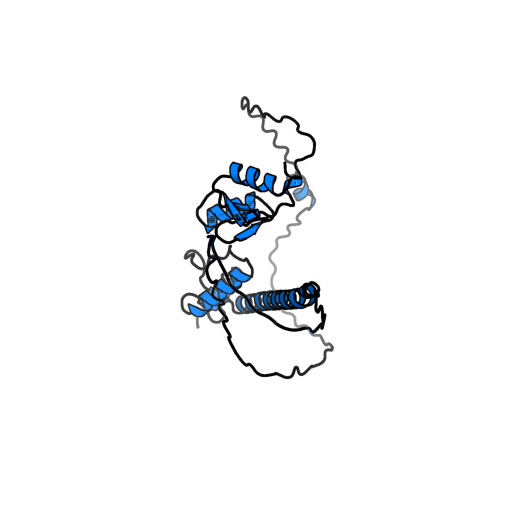7.75 232 CYS A CA 1
ATOM 1863 C C . CYS A 1 232 ? 2.975 19.778 -5.247 1.00 87.75 232 CYS A C 1
ATOM 1865 O O . CYS A 1 232 ? 4.078 20.214 -4.929 1.00 87.75 232 CYS A O 1
ATOM 1867 N N . CYS A 1 233 ? 2.726 19.246 -6.443 1.00 85.94 233 CYS A N 1
ATOM 1868 C CA . CYS A 1 233 ? 3.677 19.272 -7.559 1.00 85.94 233 CYS A CA 1
ATOM 1869 C C . CYS A 1 233 ? 4.988 18.491 -7.347 1.00 85.94 233 CYS A C 1
ATOM 1871 O O . CYS A 1 233 ? 6.053 18.942 -7.748 1.00 85.94 233 CYS A O 1
ATOM 1873 N N . ALA A 1 234 ? 4.930 17.290 -6.768 1.00 93.06 234 ALA A N 1
ATOM 1874 C CA . ALA A 1 234 ? 6.108 16.431 -6.633 1.00 93.06 234 ALA A CA 1
ATOM 1875 C C . ALA A 1 234 ? 6.294 15.500 -7.850 1.00 93.06 234 ALA A C 1
ATOM 1877 O O . ALA A 1 234 ? 6.156 14.281 -7.739 1.00 93.06 234 ALA A O 1
ATOM 1878 N N . PHE A 1 235 ? 6.626 16.076 -9.011 1.00 95.75 235 PHE A N 1
ATOM 1879 C CA . PHE A 1 235 ? 6.828 15.336 -10.264 1.00 95.75 235 PHE A CA 1
ATOM 1880 C C . PHE A 1 235 ? 8.297 14.944 -10.471 1.00 95.75 235 PHE A C 1
ATOM 1882 O O . PHE A 1 235 ? 9.209 15.745 -10.247 1.00 95.75 235 PHE A O 1
ATOM 1889 N N . ALA A 1 236 ? 8.539 13.716 -10.928 1.00 96.94 236 ALA A N 1
ATOM 1890 C CA . ALA A 1 236 ? 9.835 13.285 -11.444 1.00 96.94 236 ALA A CA 1
ATOM 1891 C C . ALA A 1 236 ? 9.697 12.731 -12.865 1.00 96.94 236 ALA A C 1
ATOM 1893 O O . ALA A 1 236 ? 8.721 12.061 -13.196 1.00 96.94 236 ALA A O 1
ATOM 1894 N N . CYS A 1 237 ? 10.674 13.034 -13.717 1.00 97.06 237 CYS A N 1
ATOM 1895 C CA . CYS A 1 237 ? 10.716 12.500 -15.076 1.00 97.06 237 CYS A CA 1
ATOM 1896 C C . CYS A 1 237 ? 11.000 10.993 -15.056 1.00 97.06 237 CYS A C 1
ATOM 1898 O O . CYS A 1 237 ? 11.921 10.567 -14.363 1.00 97.06 237 CYS A O 1
ATOM 1900 N N . ALA A 1 238 ? 10.255 10.202 -15.830 1.00 95.19 238 ALA A N 1
ATOM 1901 C CA . ALA A 1 238 ? 10.494 8.762 -15.947 1.00 95.19 238 ALA A CA 1
ATOM 1902 C C . ALA A 1 238 ? 11.783 8.434 -16.713 1.00 95.19 238 ALA A C 1
ATOM 1904 O O . ALA A 1 238 ? 12.409 7.414 -16.449 1.00 95.19 238 ALA A O 1
ATOM 1905 N N . ASP A 1 239 ? 12.211 9.321 -17.614 1.00 95.06 239 ASP A N 1
ATOM 1906 C CA . ASP A 1 239 ? 13.366 9.072 -18.479 1.00 95.06 239 ASP A CA 1
ATOM 1907 C C . ASP A 1 239 ? 14.707 9.443 -17.810 1.00 95.06 239 ASP A C 1
ATOM 1909 O O . ASP A 1 239 ? 15.744 8.878 -18.149 1.00 95.06 239 ASP A O 1
ATOM 1913 N N . CYS A 1 240 ? 14.722 10.391 -16.862 1.00 95.75 240 CYS A N 1
ATOM 1914 C CA . CYS A 1 240 ? 15.969 10.856 -16.227 1.00 95.75 240 CYS A CA 1
ATOM 1915 C C . CYS A 1 240 ? 15.883 11.142 -14.718 1.00 95.75 240 CYS A C 1
ATOM 1917 O O . CYS A 1 240 ? 16.861 11.583 -14.118 1.00 95.75 240 CYS A O 1
ATOM 1919 N N . PHE A 1 241 ? 14.725 10.924 -14.088 1.00 93.00 241 PHE A N 1
ATOM 1920 C CA . PHE A 1 241 ? 14.482 11.079 -12.645 1.00 93.00 241 PHE A CA 1
ATOM 1921 C C . PHE A 1 241 ? 14.713 12.475 -12.049 1.00 93.00 241 PHE A C 1
ATOM 1923 O O . PHE A 1 241 ? 14.611 12.636 -10.823 1.00 93.00 241 PHE A O 1
ATOM 1930 N N . VAL A 1 242 ? 14.953 13.483 -12.894 1.00 95.81 242 VAL A N 1
ATOM 1931 C CA . VAL A 1 242 ? 15.050 14.890 -12.498 1.00 95.81 242 VAL A CA 1
ATOM 1932 C C . VAL A 1 242 ? 13.712 15.340 -11.915 1.00 95.81 242 VAL A C 1
ATOM 1934 O O . VAL A 1 242 ? 12.644 15.059 -12.466 1.00 95.81 242 VAL A O 1
ATOM 1937 N N . LYS A 1 243 ? 13.786 16.014 -10.765 1.00 95.25 243 LYS A N 1
ATOM 1938 C CA . LYS A 1 243 ? 12.627 16.575 -10.066 1.00 95.25 243 LYS A CA 1
ATOM 1939 C C . LYS A 1 243 ? 12.289 17.936 -10.657 1.00 95.25 243 LYS A C 1
ATOM 1941 O O . LYS A 1 243 ? 13.193 18.672 -11.045 1.00 95.25 243 LYS A O 1
ATOM 1946 N N . GLN A 1 244 ? 11.003 18.245 -10.727 1.00 94.62 244 GLN A N 1
ATOM 1947 C CA . GLN A 1 244 ? 10.507 19.522 -11.223 1.00 94.62 244 GLN A CA 1
ATOM 1948 C C . GLN A 1 244 ? 9.465 20.056 -10.246 1.00 94.62 244 GLN A C 1
ATOM 1950 O O . GLN A 1 244 ? 8.563 19.319 -9.845 1.00 94.62 244 GLN A O 1
ATOM 1955 N N . ASP A 1 245 ? 9.595 21.330 -9.887 1.00 89.56 245 ASP A N 1
ATOM 1956 C CA . ASP A 1 245 ? 8.760 21.966 -8.859 1.00 89.56 245 ASP A CA 1
ATOM 1957 C C . ASP A 1 245 ? 7.481 22.592 -9.451 1.00 89.56 245 ASP A C 1
ATOM 1959 O O . ASP A 1 245 ? 6.551 22.968 -8.738 1.00 89.56 245 ASP A O 1
ATOM 1963 N N . SER A 1 246 ? 7.410 22.670 -10.782 1.00 93.50 246 SER A N 1
ATOM 1964 C CA . SER A 1 246 ? 6.296 23.211 -11.556 1.00 93.50 246 SER A CA 1
ATOM 1965 C C . SER A 1 246 ? 5.820 22.184 -12.575 1.00 93.50 246 SER A C 1
ATOM 1967 O O . SER A 1 246 ? 6.615 21.534 -13.255 1.00 93.50 246 SER A O 1
ATOM 1969 N N . PHE A 1 247 ? 4.499 22.070 -12.732 1.00 93.69 247 PHE A N 1
ATOM 1970 C CA . PHE A 1 247 ? 3.914 21.210 -13.760 1.00 93.69 247 PHE A CA 1
ATOM 1971 C C . PHE A 1 247 ? 4.326 21.649 -15.172 1.00 93.69 247 PHE A C 1
ATOM 1973 O O . PHE A 1 247 ? 4.564 20.806 -16.029 1.00 93.69 247 PHE A O 1
ATOM 1980 N N . LYS A 1 248 ? 4.452 22.958 -15.419 1.00 95.06 248 LYS A N 1
ATOM 1981 C CA . LYS A 1 248 ? 4.844 23.471 -16.736 1.00 95.06 248 LYS A CA 1
ATOM 1982 C C . LYS A 1 248 ? 6.276 23.061 -17.084 1.00 95.06 248 LYS A C 1
ATOM 1984 O O . LYS A 1 248 ? 6.501 22.492 -18.148 1.00 95.06 248 LYS A O 1
ATOM 1989 N N . ASP A 1 249 ? 7.202 23.264 -16.149 1.00 95.75 249 ASP A N 1
ATOM 1990 C CA . ASP A 1 249 ? 8.615 22.918 -16.334 1.00 95.75 249 ASP A CA 1
ATOM 1991 C C . ASP A 1 249 ? 8.795 21.405 -16.483 1.00 95.75 249 ASP A C 1
ATOM 1993 O O . ASP A 1 249 ? 9.598 20.945 -17.293 1.00 95.75 249 ASP A O 1
ATOM 1997 N N . PHE A 1 250 ? 7.980 20.625 -15.767 1.00 96.12 250 PHE A N 1
ATOM 1998 C CA . PHE A 1 250 ? 7.894 19.182 -15.939 1.00 96.12 250 PHE A CA 1
ATOM 1999 C C . PHE A 1 250 ? 7.483 18.776 -17.357 1.00 96.12 250 PHE A C 1
ATOM 2001 O O . PHE A 1 250 ? 8.177 17.976 -17.984 1.00 96.12 250 PHE A O 1
ATOM 2008 N N . ILE A 1 251 ? 6.392 19.331 -17.888 1.00 95.50 251 ILE A N 1
ATOM 2009 C CA . ILE A 1 251 ? 5.918 18.994 -19.237 1.00 95.50 251 ILE A CA 1
ATOM 2010 C C . ILE A 1 251 ? 6.949 19.404 -20.295 1.00 95.50 251 ILE A C 1
ATOM 2012 O O . ILE A 1 251 ? 7.274 18.608 -21.179 1.00 95.50 251 ILE A O 1
ATOM 2016 N N . ASP A 1 252 ? 7.517 20.604 -20.181 1.00 95.62 252 ASP A N 1
ATOM 2017 C CA . ASP A 1 252 ? 8.548 21.086 -21.104 1.00 95.62 252 ASP A CA 1
ATOM 2018 C C . ASP A 1 252 ? 9.818 20.229 -21.034 1.00 95.62 252 ASP A C 1
ATOM 2020 O O . ASP A 1 252 ? 10.470 19.983 -22.051 1.00 95.62 252 ASP A O 1
ATOM 2024 N N . HIS A 1 253 ? 10.157 19.722 -19.850 1.00 96.25 253 HIS A N 1
ATOM 2025 C CA . HIS A 1 253 ? 11.247 18.779 -19.655 1.00 96.25 253 HIS A CA 1
ATOM 2026 C C . HIS A 1 253 ? 10.961 17.419 -20.316 1.00 96.25 253 HIS A C 1
ATOM 2028 O O . HIS A 1 253 ? 11.785 16.936 -21.093 1.00 96.25 253 HIS A O 1
ATOM 2034 N N . VAL A 1 254 ? 9.790 16.818 -20.085 1.00 95.69 254 VAL A N 1
ATOM 2035 C CA . VAL A 1 254 ? 9.414 15.521 -20.679 1.00 95.69 254 VAL A CA 1
ATOM 2036 C C . VAL A 1 254 ? 9.379 15.598 -22.209 1.00 95.69 254 VAL A C 1
ATOM 2038 O O . VAL A 1 254 ? 9.884 14.708 -22.892 1.00 95.69 254 VAL A O 1
ATOM 2041 N N . ARG A 1 255 ? 8.898 16.709 -22.777 1.00 95.31 255 ARG A N 1
ATOM 2042 C CA . ARG A 1 255 ? 8.891 16.970 -24.230 1.00 95.31 255 ARG A CA 1
ATOM 2043 C C . ARG A 1 255 ? 10.279 17.048 -24.876 1.00 95.31 255 ARG A C 1
ATOM 2045 O O . ARG A 1 255 ? 10.394 16.946 -26.106 1.00 95.31 255 ARG A O 1
ATOM 2052 N N . LYS A 1 256 ? 11.343 17.238 -24.085 1.00 95.69 256 LYS A N 1
ATOM 2053 C CA . LYS A 1 256 ? 12.734 17.142 -24.565 1.00 95.69 256 LYS A CA 1
ATOM 2054 C C . LYS A 1 256 ? 13.157 15.688 -24.760 1.00 95.69 256 LYS A C 1
ATOM 2056 O O . LYS A 1 256 ? 13.853 15.413 -25.734 1.00 95.69 256 LYS A O 1
ATOM 2061 N N . HIS A 1 257 ? 12.699 14.782 -23.897 1.00 94.75 257 HIS A N 1
ATOM 2062 C CA . HIS A 1 257 ? 12.955 13.346 -24.011 1.00 94.75 257 HIS A CA 1
ATOM 2063 C C . HIS A 1 257 ? 12.054 12.692 -25.062 1.00 94.75 257 HIS A C 1
ATOM 2065 O O . HIS A 1 257 ? 12.530 11.985 -25.949 1.00 94.75 257 HIS A O 1
ATOM 2071 N N . ARG A 1 258 ? 10.752 12.982 -25.017 1.00 92.31 258 ARG A N 1
ATOM 2072 C CA . ARG A 1 258 ? 9.742 12.330 -25.854 1.00 92.31 258 ARG A CA 1
ATOM 2073 C C . ARG A 1 258 ? 9.138 13.319 -26.836 1.00 92.31 258 ARG A C 1
ATOM 2075 O O . ARG A 1 258 ? 8.170 14.012 -26.539 1.00 92.31 258 ARG A O 1
ATOM 2082 N N . LYS A 1 259 ? 9.699 13.354 -28.048 1.00 88.38 259 LYS A N 1
ATOM 2083 C CA . LYS A 1 259 ? 9.221 14.233 -29.131 1.00 88.38 259 LYS A CA 1
ATOM 2084 C C . LYS A 1 259 ? 7.767 13.961 -29.529 1.00 88.38 259 LYS A C 1
ATOM 2086 O O . LYS A 1 259 ? 7.115 14.878 -30.004 1.00 88.38 259 LYS A O 1
ATOM 2091 N N . ILE A 1 260 ? 7.280 12.737 -29.310 1.00 86.00 260 ILE A N 1
ATOM 2092 C CA . ILE A 1 260 ? 5.897 12.332 -29.599 1.00 86.00 260 ILE A CA 1
ATOM 2093 C C . ILE A 1 260 ? 4.869 12.989 -28.659 1.00 86.00 260 ILE A C 1
ATOM 2095 O O . ILE A 1 260 ? 3.695 13.043 -28.987 1.00 86.00 260 ILE A O 1
ATOM 2099 N N . LEU A 1 261 ? 5.310 13.511 -27.506 1.00 83.38 261 LEU A N 1
ATOM 2100 C CA . LEU A 1 261 ? 4.467 14.201 -26.519 1.00 83.38 261 LEU A CA 1
ATOM 2101 C C . LEU A 1 261 ? 4.481 15.734 -26.682 1.00 83.38 261 LEU A C 1
ATOM 2103 O O . LEU A 1 261 ? 4.039 16.457 -25.781 1.00 83.38 261 LEU A O 1
ATOM 2107 N N . ARG A 1 262 ? 5.068 16.242 -27.775 1.00 78.75 262 ARG A N 1
ATOM 2108 C CA . ARG A 1 262 ? 5.145 17.681 -28.058 1.00 78.75 262 ARG A CA 1
ATOM 2109 C C . ARG A 1 262 ? 3.777 18.245 -28.393 1.00 78.75 262 ARG A C 1
ATOM 2111 O O . ARG A 1 262 ? 3.161 17.741 -29.345 1.00 78.75 262 ARG A O 1
#

Radius of gyration: 32.91 Å; chains: 1; bounding box: 109×73×67 Å

Foldseek 3Di:
DDPFDWFAALPPRDTDGPVQKDQCVVPVVVVVVLVVLCVLVVVVVRDLPDPVGGNIHGPVVVVVSVVVSVVVVVVVVVVVVVCVVVVPPPPDDDPPPDDDDDDDDDDDDDDDDDDDDDDDDDDDDDDDDDDDDDDDDDDDDDDDDDDDDDDDDDDDDDDDDDDPDDPVVVVVVVDDPPPPPDDDDDPPPPPPDDPDLVCLCQDAWWAFLPPRDTDSDPVVNQCCCCPVVVDGQRTAHPVPRDTDNDPVVVLVVNCVVDVSSD

Secondary structure (DSSP, 8-state):
-----EEE-TTT--EEEGGGEEETTT-HHHHHHHHHHHHHTT-TT--SS-TTS--EEEHHHHHHHHHHHHHHHHHHHHHHHHHHHHTTTT----------------------------------------------------------------------------HHHHHHTT---------------------S-TTTTTTPPEEETTT--EESSHHHHHHHHHHHSS-S--EE-TTT--EESSHHHHHHHHHHH-GGG-